Protein AF-A0A945AKE7-F1 (afdb_monomer_lite)

Structure (mmCIF, N/CA/C/O backbone):
data_AF-A0A945AKE7-F1
#
_entry.id   AF-A0A945AKE7-F1
#
loop_
_atom_site.group_PDB
_atom_site.id
_atom_site.type_symbol
_atom_site.label_atom_id
_atom_site.label_alt_id
_atom_site.label_comp_id
_atom_site.label_asym_id
_atom_site.label_entity_id
_atom_site.label_seq_id
_atom_site.pdbx_PDB_ins_code
_atom_site.Cartn_x
_atom_site.Cartn_y
_atom_site.Cartn_z
_atom_site.occupancy
_atom_site.B_iso_or_equiv
_atom_site.auth_seq_id
_atom_site.auth_comp_id
_atom_site.auth_asym_id
_atom_site.auth_atom_id
_atom_site.pdbx_PDB_model_num
ATOM 1 N N . MET A 1 1 ? -32.780 -0.636 -22.099 1.00 44.69 1 MET A N 1
ATOM 2 C CA . MET A 1 1 ? -34.136 -0.656 -21.498 1.00 44.69 1 MET A CA 1
ATOM 3 C C . MET A 1 1 ? -34.018 -0.611 -19.964 1.00 44.69 1 MET A C 1
ATOM 5 O O . MET A 1 1 ? -34.629 -1.406 -19.273 1.00 44.69 1 MET A O 1
ATOM 9 N N . THR A 1 2 ? -33.193 0.298 -19.428 1.00 53.12 2 THR A N 1
ATOM 10 C CA . THR A 1 2 ? -32.725 0.287 -18.019 1.00 53.12 2 THR A CA 1
ATOM 11 C C . THR A 1 2 ? -32.804 1.658 -17.338 1.00 53.12 2 THR A C 1
ATOM 13 O O . THR A 1 2 ? -32.714 1.740 -16.120 1.00 53.12 2 THR A O 1
ATOM 16 N N . GLN A 1 3 ? -33.049 2.739 -18.090 1.00 51.69 3 GLN A N 1
ATOM 17 C CA . GLN A 1 3 ? -33.160 4.099 -17.542 1.00 51.69 3 GLN A CA 1
ATOM 18 C C . GLN A 1 3 ? -34.410 4.327 -16.671 1.00 51.69 3 GLN A C 1
ATOM 20 O O . GLN A 1 3 ? -34.452 5.294 -15.923 1.00 51.69 3 GLN A O 1
ATOM 25 N N . HIS A 1 4 ? -35.417 3.447 -16.713 1.00 54.72 4 HIS A N 1
ATOM 26 C CA . HIS A 1 4 ? -36.683 3.670 -16.002 1.00 54.72 4 HIS A CA 1
ATOM 27 C C . HIS A 1 4 ? -36.654 3.364 -14.496 1.00 54.72 4 HIS A C 1
ATOM 29 O O . HIS A 1 4 ? -37.503 3.874 -13.773 1.00 54.72 4 HIS A O 1
ATOM 35 N N . ILE A 1 5 ? -35.699 2.570 -14.000 1.00 61.75 5 ILE A N 1
ATOM 36 C CA . ILE A 1 5 ? -35.709 2.108 -12.599 1.00 61.75 5 ILE A CA 1
ATOM 37 C C . ILE A 1 5 ? -35.211 3.213 -11.651 1.00 61.75 5 ILE A C 1
ATOM 39 O O . ILE A 1 5 ? -35.806 3.449 -10.605 1.00 61.75 5 ILE A O 1
ATOM 43 N N . TYR A 1 6 ? -34.184 3.970 -12.049 1.00 59.59 6 TYR A N 1
ATOM 44 C CA . TYR A 1 6 ? -33.569 5.009 -11.208 1.00 59.59 6 TYR A CA 1
ATOM 45 C C . TYR A 1 6 ? -34.436 6.259 -10.987 1.00 59.59 6 TYR A C 1
ATOM 47 O O . TYR A 1 6 ? -34.173 7.032 -10.065 1.00 59.59 6 TYR A O 1
ATOM 55 N N . HIS A 1 7 ? -35.456 6.472 -11.826 1.00 66.81 7 HIS A N 1
ATOM 56 C CA . HIS A 1 7 ? -36.445 7.544 -11.657 1.00 66.81 7 HIS A CA 1
ATOM 57 C C . HIS A 1 7 ? -37.665 7.113 -10.831 1.00 66.81 7 HIS A C 1
ATOM 59 O O . HIS A 1 7 ? -38.443 7.970 -10.428 1.00 66.81 7 HIS A O 1
ATOM 65 N N . ALA A 1 8 ? -37.832 5.809 -10.589 1.00 79.12 8 ALA A N 1
ATOM 66 C CA . ALA A 1 8 ? -38.925 5.251 -9.794 1.00 79.12 8 ALA A CA 1
ATOM 67 C C . ALA A 1 8 ? -38.542 5.014 -8.321 1.00 79.12 8 ALA A C 1
ATOM 69 O O . ALA A 1 8 ? -39.409 4.696 -7.512 1.00 79.12 8 ALA A O 1
ATOM 70 N N . ILE A 1 9 ? -37.257 5.149 -7.974 1.00 85.44 9 ILE A N 1
ATOM 71 C CA . ILE A 1 9 ? -36.773 5.039 -6.596 1.00 85.44 9 ILE A CA 1
ATOM 72 C C . ILE A 1 9 ? -37.033 6.362 -5.876 1.00 85.44 9 ILE A C 1
ATOM 74 O O . ILE A 1 9 ? -36.541 7.411 -6.299 1.00 85.44 9 ILE A O 1
ATOM 78 N N . ASP A 1 10 ? -37.765 6.292 -4.768 1.00 91.69 10 ASP A N 1
ATOM 79 C CA . ASP A 1 10 ? -37.832 7.376 -3.794 1.00 91.69 10 ASP A CA 1
ATOM 80 C C . ASP A 1 10 ? -36.461 7.514 -3.119 1.00 91.69 10 ASP A C 1
ATOM 82 O O . ASP A 1 10 ? -36.040 6.672 -2.324 1.00 91.69 10 ASP A O 1
ATOM 86 N N . ARG A 1 11 ? -35.724 8.556 -3.506 1.00 91.19 11 ARG A N 1
ATOM 87 C CA . ARG A 1 11 ? -34.350 8.787 -3.047 1.00 91.19 11 ARG A CA 1
ATOM 88 C C . ARG A 1 11 ? -34.300 9.245 -1.597 1.00 91.19 11 ARG A C 1
ATOM 90 O O . ARG A 1 11 ? -33.324 8.934 -0.918 1.00 91.19 11 ARG A O 1
ATOM 97 N N . ASP A 1 12 ? -35.330 9.951 -1.141 1.00 93.56 12 ASP A N 1
ATOM 98 C CA . ASP A 1 12 ? -35.397 10.448 0.229 1.00 93.56 12 ASP A CA 1
ATOM 99 C C . ASP A 1 12 ? -35.693 9.288 1.179 1.00 93.56 12 ASP A C 1
ATOM 101 O O . ASP A 1 12 ? -35.011 9.147 2.196 1.00 93.56 12 ASP A O 1
ATOM 105 N N . GLN A 1 13 ? -36.627 8.402 0.810 1.00 95.12 13 GLN A N 1
ATOM 106 C CA . GLN A 1 13 ? -36.870 7.170 1.563 1.00 95.12 13 GLN A CA 1
ATOM 107 C C . GLN A 1 13 ? -35.636 6.260 1.554 1.00 95.12 13 GLN A C 1
ATOM 109 O O . GLN A 1 13 ? -35.212 5.796 2.607 1.00 95.12 13 GLN A O 1
ATOM 114 N N . PHE A 1 14 ? -35.000 6.060 0.395 1.00 93.19 14 PHE A N 1
ATOM 115 C CA . PHE A 1 14 ? -33.788 5.242 0.308 1.00 93.19 14 PHE A CA 1
ATOM 116 C C . PHE A 1 14 ? -32.646 5.784 1.186 1.00 93.19 14 PHE A C 1
ATOM 118 O O . PHE A 1 14 ? -31.948 5.012 1.842 1.00 93.19 14 PHE A O 1
ATOM 125 N N . ALA A 1 15 ? -32.456 7.106 1.235 1.00 94.19 15 ALA A N 1
ATOM 126 C CA . ALA A 1 15 ? -31.460 7.721 2.109 1.00 94.19 15 ALA A CA 1
ATOM 127 C C . ALA A 1 15 ? -31.775 7.492 3.598 1.00 94.19 15 ALA A C 1
ATOM 129 O O . ALA A 1 15 ? -30.864 7.188 4.370 1.00 94.19 15 ALA A O 1
ATOM 130 N N . GLN A 1 16 ? -33.050 7.582 3.992 1.00 96.50 16 GLN A N 1
ATOM 131 C CA . GLN A 1 16 ? -33.486 7.279 5.359 1.00 96.50 16 GLN A CA 1
ATOM 132 C C . GLN A 1 16 ? -33.228 5.812 5.721 1.00 96.50 16 GLN A C 1
ATOM 134 O O . GLN A 1 16 ? -32.638 5.545 6.767 1.00 96.50 16 GLN A O 1
ATOM 139 N N . ASP A 1 17 ? -33.575 4.881 4.829 1.00 96.31 17 ASP A N 1
ATOM 140 C CA . ASP A 1 17 ? -33.341 3.447 5.031 1.00 96.31 17 ASP A CA 1
ATOM 141 C C . ASP A 1 17 ? -31.841 3.154 5.230 1.00 96.31 17 ASP A C 1
ATOM 143 O O . ASP A 1 17 ? -31.452 2.400 6.125 1.00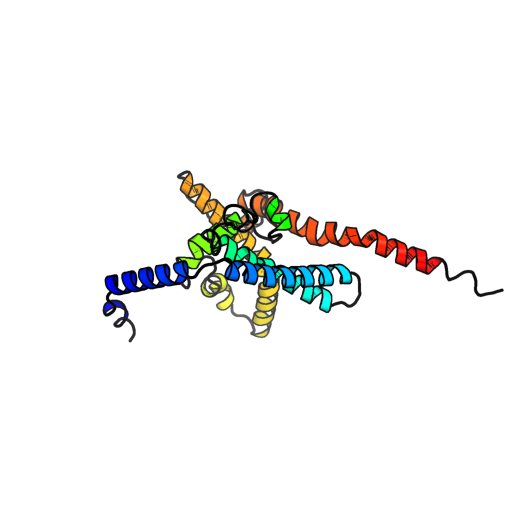 96.31 17 ASP A O 1
ATOM 147 N N . MET A 1 18 ? -30.974 3.799 4.441 1.00 95.94 18 MET A N 1
ATOM 148 C CA . MET A 1 18 ? -29.517 3.691 4.578 1.00 95.94 18 MET A CA 1
ATOM 149 C C . MET A 1 18 ? -29.006 4.234 5.920 1.00 95.94 18 MET A C 1
ATOM 151 O O . MET A 1 18 ? -28.127 3.624 6.539 1.00 95.94 18 MET A O 1
ATOM 155 N N . ASP A 1 19 ? -29.540 5.364 6.385 1.00 96.31 19 ASP A N 1
ATOM 156 C CA . ASP A 1 19 ? -29.183 5.938 7.685 1.00 96.31 19 ASP A CA 1
ATOM 157 C C . ASP A 1 19 ? -29.641 5.054 8.851 1.00 96.31 19 ASP A C 1
ATOM 159 O O . ASP A 1 19 ? -28.922 4.935 9.851 1.00 96.31 19 ASP A O 1
ATOM 163 N N . ASP A 1 20 ? -30.798 4.408 8.735 1.00 96.56 20 ASP A N 1
ATOM 164 C CA . ASP A 1 20 ? -31.322 3.513 9.764 1.00 96.56 20 ASP A CA 1
ATOM 165 C C . ASP A 1 20 ? -30.532 2.201 9.836 1.00 96.56 20 ASP A C 1
ATOM 167 O O . ASP A 1 20 ? -30.088 1.831 10.928 1.00 96.56 20 ASP A O 1
ATOM 171 N N . ILE A 1 21 ? -30.203 1.585 8.692 1.00 96.19 21 ILE A N 1
ATOM 172 C CA . ILE A 1 21 ? -29.279 0.436 8.630 1.00 96.19 21 ILE A CA 1
ATOM 173 C C . ILE A 1 21 ? -27.928 0.807 9.248 1.00 96.19 21 ILE A C 1
ATOM 175 O O . ILE A 1 21 ? -27.352 0.049 10.030 1.00 96.19 21 ILE A O 1
ATOM 179 N N . ARG A 1 22 ? -27.404 1.998 8.937 1.00 93.44 22 ARG A N 1
ATOM 180 C CA . ARG A 1 22 ? -26.137 2.467 9.505 1.00 93.44 22 ARG A CA 1
ATOM 181 C C . ARG A 1 22 ? -26.206 2.590 11.027 1.00 93.44 22 ARG A C 1
ATOM 183 O O . ARG A 1 22 ? -25.230 2.244 11.694 1.00 93.44 22 ARG A O 1
ATOM 190 N N . LYS A 1 23 ? -27.303 3.110 11.588 1.00 94.31 23 LYS A N 1
ATOM 191 C CA . LYS A 1 23 ? -27.487 3.202 13.048 1.00 94.31 23 LYS A CA 1
ATOM 192 C C . LYS A 1 23 ? -27.540 1.817 13.685 1.00 94.31 23 LYS A C 1
ATOM 194 O O . LYS A 1 23 ? -26.902 1.627 14.716 1.00 94.31 23 LYS A O 1
ATOM 199 N N . GLU A 1 24 ? -28.259 0.881 13.069 1.00 94.50 24 GLU A N 1
ATOM 200 C CA . GLU A 1 24 ? -28.369 -0.502 13.536 1.00 94.50 24 GLU A CA 1
ATOM 201 C C . GLU A 1 24 ? -27.006 -1.206 13.535 1.00 94.50 24 GLU A C 1
ATOM 203 O O . GLU A 1 24 ? -26.559 -1.682 14.573 1.00 94.50 24 GLU A O 1
ATOM 208 N N . VAL A 1 25 ? -26.273 -1.179 12.418 1.00 91.38 25 VAL A N 1
ATOM 209 C CA . VAL A 1 25 ? -24.944 -1.812 12.321 1.00 91.38 25 VAL A CA 1
ATOM 210 C C . VAL A 1 25 ? -23.954 -1.209 13.323 1.00 91.38 25 VAL A C 1
ATOM 212 O O . VAL A 1 25 ? -23.133 -1.914 13.905 1.00 91.38 25 VAL A O 1
ATOM 215 N N . LEU A 1 26 ? -24.013 0.106 13.546 1.00 90.56 26 LEU A N 1
ATOM 216 C CA . LEU A 1 26 ? -23.125 0.771 14.499 1.00 90.56 26 LEU A CA 1
ATOM 217 C C . LEU A 1 26 ? -23.492 0.522 15.965 1.00 90.56 26 LEU A C 1
ATOM 219 O O . LEU A 1 26 ? -22.623 0.725 16.813 1.00 90.56 26 LEU A O 1
ATOM 223 N N . SER A 1 27 ? -24.734 0.141 16.278 1.00 91.12 27 SER A N 1
ATOM 224 C CA . SER A 1 27 ? -25.138 -0.161 17.656 1.00 91.12 27 SER A CA 1
ATOM 225 C C . SER A 1 27 ? -24.651 -1.538 18.115 1.00 91.12 27 SER A C 1
ATOM 227 O O . SER A 1 27 ? -24.439 -1.726 19.312 1.00 91.12 27 SER A O 1
ATOM 229 N N . ASP A 1 28 ? -24.411 -2.457 17.175 1.00 90.88 28 ASP A N 1
ATOM 230 C CA . ASP A 1 28 ? -23.878 -3.796 17.450 1.00 90.88 28 ASP A CA 1
ATOM 231 C C . ASP A 1 28 ? -22.340 -3.831 17.535 1.00 90.88 28 ASP A C 1
ATOM 233 O O . ASP A 1 28 ? -21.761 -4.751 18.110 1.00 90.88 28 ASP A O 1
ATOM 237 N N . LEU A 1 29 ? -21.654 -2.801 17.022 1.00 92.12 29 LEU A N 1
ATOM 238 C CA . LEU A 1 29 ? -20.191 -2.726 17.007 1.00 92.12 29 LEU A CA 1
ATOM 239 C C . LEU A 1 29 ? -19.603 -2.772 18.427 1.00 92.12 29 LEU A C 1
ATOM 241 O O . LEU A 1 29 ? -19.816 -1.867 19.240 1.00 92.12 29 LEU A O 1
ATOM 245 N N . ASN A 1 30 ? -18.785 -3.786 18.716 1.00 94.75 30 ASN A N 1
ATOM 246 C CA . ASN A 1 30 ? -18.282 -4.008 20.067 1.00 94.75 30 ASN A CA 1
ATOM 247 C C . ASN A 1 30 ? -16.884 -4.664 20.112 1.00 94.75 30 ASN A C 1
ATOM 249 O O . ASN A 1 30 ? -16.187 -4.852 19.115 1.00 94.75 30 ASN A O 1
ATOM 253 N N . MET A 1 31 ? -16.409 -4.979 21.321 1.00 96.19 31 MET A N 1
ATOM 254 C CA . MET A 1 31 ? -15.063 -5.530 21.528 1.00 96.19 31 MET A CA 1
ATOM 255 C C . MET A 1 31 ? -14.847 -6.927 20.924 1.00 96.19 31 MET A C 1
ATOM 257 O O . MET A 1 31 ? -13.690 -7.326 20.756 1.00 96.19 31 MET A O 1
ATOM 261 N N . ASP A 1 32 ? -15.898 -7.674 20.594 1.00 96.25 32 ASP A N 1
ATOM 262 C CA . ASP A 1 32 ? -15.797 -8.975 19.927 1.00 96.25 32 ASP A CA 1
ATOM 263 C C . ASP A 1 32 ? -15.284 -8.825 18.489 1.00 96.25 32 ASP A C 1
ATOM 265 O O . ASP A 1 32 ? -14.406 -9.595 18.080 1.00 96.25 32 ASP A O 1
ATOM 269 N N . ASP A 1 33 ? -15.692 -7.771 17.776 1.00 95.19 33 ASP A N 1
ATOM 270 C CA . ASP A 1 33 ? -15.177 -7.426 16.442 1.00 95.19 33 ASP A CA 1
ATOM 271 C C . ASP A 1 33 ? -13.671 -7.171 16.484 1.00 95.19 33 ASP A C 1
ATOM 273 O O . ASP A 1 33 ? -12.886 -7.682 15.674 1.00 95.19 33 ASP A O 1
ATOM 277 N N . PHE A 1 34 ? -13.231 -6.428 17.500 1.00 96.25 34 PHE A N 1
ATOM 278 C CA . PHE A 1 34 ? -11.814 -6.175 17.710 1.00 96.25 34 PHE A CA 1
ATOM 279 C C . PHE A 1 34 ? -11.050 -7.453 18.083 1.00 96.25 34 PHE A C 1
ATOM 281 O O . PHE A 1 34 ? -9.938 -7.683 17.595 1.00 96.25 34 PHE A O 1
ATOM 288 N N . ARG A 1 35 ? -11.625 -8.337 18.910 1.00 97.12 35 ARG A N 1
ATOM 289 C CA . ARG A 1 35 ? -11.014 -9.646 19.212 1.00 97.12 35 ARG A CA 1
ATOM 290 C C . ARG A 1 35 ? -10.892 -10.505 17.954 1.00 97.12 35 ARG A C 1
ATOM 292 O O . ARG A 1 35 ? -9.866 -11.176 17.789 1.00 97.12 35 ARG A O 1
ATOM 299 N N . HIS A 1 36 ? -11.875 -10.455 17.057 1.00 97.00 36 HIS A N 1
ATOM 300 C CA . HIS A 1 36 ? -11.806 -11.124 15.763 1.00 97.00 36 HIS A CA 1
ATOM 301 C C . HIS A 1 36 ? -10.659 -10.567 14.908 1.00 97.00 36 HIS A C 1
ATOM 303 O O . HIS A 1 36 ? -9.794 -11.337 14.478 1.00 97.00 36 HIS A O 1
ATOM 309 N N . LEU A 1 37 ? -10.554 -9.242 14.759 1.00 96.69 37 LEU A N 1
ATOM 310 C CA . LEU A 1 37 ? -9.427 -8.602 14.067 1.00 96.69 37 LEU A CA 1
ATOM 311 C C . LEU A 1 37 ? -8.081 -9.070 14.640 1.00 96.69 37 LEU A C 1
ATOM 313 O O . LEU A 1 37 ? -7.177 -9.464 13.901 1.00 96.69 37 LEU A O 1
ATOM 317 N N . LYS A 1 38 ? -7.948 -9.085 15.971 1.00 97.62 38 LYS A N 1
ATOM 318 C CA . LYS A 1 38 ? -6.736 -9.529 16.675 1.00 97.62 38 LYS A CA 1
ATOM 319 C C . LYS A 1 38 ? -6.396 -10.997 16.422 1.00 97.62 38 LYS A C 1
ATOM 321 O O . LYS A 1 38 ? -5.210 -11.345 16.405 1.00 97.62 38 LYS A O 1
ATOM 326 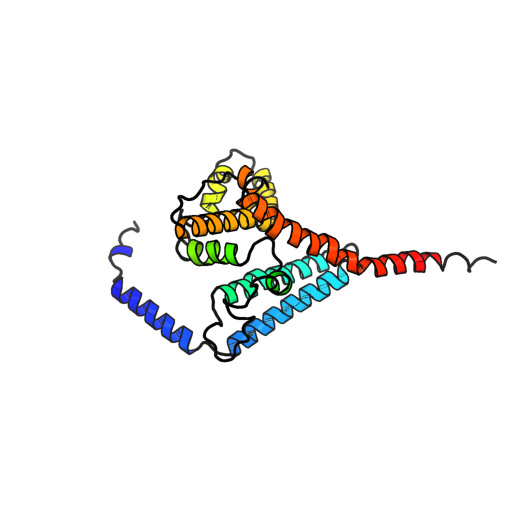N N . LYS A 1 39 ? -7.396 -11.861 16.231 1.00 98.38 39 LYS A N 1
ATOM 327 C CA . LYS A 1 39 ? -7.203 -13.263 15.836 1.00 98.38 39 LYS A CA 1
ATOM 328 C C . LYS A 1 39 ? -6.613 -13.349 14.427 1.00 98.38 39 LYS A C 1
ATOM 330 O O . LYS A 1 39 ? -5.601 -14.027 14.250 1.00 98.38 39 LYS A O 1
ATOM 335 N N . ILE A 1 40 ? -7.174 -12.616 13.464 1.00 98.19 40 ILE A N 1
ATOM 336 C CA . ILE A 1 40 ? -6.666 -12.590 12.084 1.00 98.19 40 ILE A CA 1
ATOM 337 C C . ILE A 1 40 ? -5.258 -11.982 12.021 1.00 98.19 40 ILE A C 1
ATOM 339 O O . ILE A 1 40 ? -4.356 -12.550 11.401 1.00 98.19 40 ILE A O 1
ATOM 343 N N . GLU A 1 41 ? -5.017 -10.890 12.751 1.00 97.81 41 GLU A N 1
ATOM 344 C CA . GLU A 1 41 ? -3.689 -10.282 12.876 1.00 97.81 41 GLU A CA 1
ATOM 345 C C . GLU A 1 41 ? -2.663 -11.295 13.406 1.00 97.81 41 GLU A C 1
ATOM 347 O O . GLU A 1 41 ? -1.542 -11.379 12.900 1.00 97.81 41 GLU A O 1
ATOM 352 N N . ARG A 1 42 ? -3.040 -12.099 14.411 1.00 98.44 42 ARG A N 1
ATOM 353 C CA . ARG A 1 42 ? -2.174 -13.144 14.969 1.00 98.44 42 ARG A CA 1
ATOM 354 C C . ARG A 1 42 ? -1.819 -14.194 13.921 1.00 98.44 42 ARG A C 1
ATOM 356 O O . ARG A 1 42 ? -0.646 -14.546 13.822 1.00 98.44 42 ARG A O 1
ATOM 363 N N . TRP A 1 43 ? -2.779 -14.657 13.124 1.00 98.38 43 TRP A N 1
ATOM 364 C CA . TRP A 1 43 ? -2.518 -15.603 12.034 1.00 98.38 43 TRP A CA 1
ATOM 365 C C . TRP A 1 43 ? -1.562 -15.025 10.985 1.00 98.38 43 TRP A C 1
ATOM 367 O O . TRP A 1 43 ? -0.578 -15.678 10.635 1.00 98.38 43 TRP A O 1
ATOM 377 N N . GLY A 1 44 ? -1.765 -13.773 10.564 1.00 97.88 44 GLY A N 1
ATOM 378 C CA . GLY A 1 44 ? -0.854 -13.093 9.636 1.00 97.88 44 GLY A CA 1
ATOM 379 C C . GLY A 1 44 ? 0.562 -12.911 10.205 1.00 97.88 44 GLY A C 1
ATOM 380 O O . GLY A 1 44 ? 1.558 -13.089 9.494 1.00 97.88 44 GLY A O 1
ATOM 381 N N . ARG A 1 45 ? 0.682 -12.610 11.506 1.00 97.50 45 ARG A N 1
ATOM 382 C CA . ARG A 1 45 ? 1.975 -12.520 12.208 1.00 97.50 45 ARG A CA 1
ATOM 383 C C . ARG A 1 45 ? 2.675 -13.874 12.301 1.00 97.50 45 ARG A C 1
ATOM 385 O O . ARG A 1 45 ? 3.877 -13.923 12.061 1.00 97.50 45 ARG A O 1
ATOM 392 N N . ILE A 1 46 ? 1.943 -14.954 12.581 1.00 98.50 46 ILE A N 1
ATOM 393 C CA . ILE A 1 46 ? 2.483 -16.323 12.579 1.00 98.50 46 ILE A CA 1
ATOM 394 C C . ILE A 1 46 ? 3.003 -16.682 11.182 1.00 98.50 46 ILE A C 1
ATOM 396 O O . ILE A 1 46 ? 4.145 -17.121 11.066 1.00 98.50 46 ILE A O 1
ATOM 400 N N . CYS A 1 47 ? 2.230 -16.411 10.123 1.00 98.31 47 CYS A N 1
ATOM 401 C CA . CYS A 1 47 ? 2.678 -16.629 8.743 1.00 98.31 47 CYS A CA 1
ATOM 402 C C . CYS A 1 47 ? 3.965 -15.849 8.447 1.00 98.31 47 CYS A C 1
ATOM 404 O O . CYS A 1 47 ? 4.925 -16.403 7.925 1.00 98.31 47 CYS A O 1
ATOM 406 N N . SER A 1 48 ? 4.028 -14.582 8.862 1.00 96.69 48 SER A N 1
ATOM 407 C CA . SER A 1 48 ? 5.230 -13.759 8.686 1.00 96.69 48 SER A CA 1
ATOM 408 C C . SER A 1 48 ? 6.440 -14.336 9.427 1.00 96.69 48 SER A C 1
ATOM 410 O O . SER A 1 48 ? 7.526 -14.401 8.860 1.00 96.69 48 SER A O 1
ATOM 412 N N . ALA A 1 49 ? 6.259 -14.747 10.686 1.00 96.75 49 ALA A N 1
ATOM 413 C CA . ALA A 1 49 ? 7.326 -15.282 11.523 1.00 96.75 49 ALA A CA 1
ATOM 414 C C . ALA A 1 49 ? 7.880 -16.595 10.959 1.00 96.75 49 ALA A C 1
ATOM 416 O O . ALA A 1 49 ? 9.092 -16.727 10.810 1.00 96.75 49 ALA A O 1
ATOM 417 N N . ILE A 1 50 ? 7.002 -17.530 10.588 1.00 96.88 50 ILE A N 1
ATOM 418 C CA . ILE A 1 50 ? 7.407 -18.803 9.980 1.00 96.88 50 ILE A CA 1
ATOM 419 C C . ILE A 1 50 ? 8.045 -18.543 8.616 1.00 96.88 50 ILE A C 1
ATOM 421 O O . ILE A 1 50 ? 9.135 -19.042 8.349 1.00 96.88 50 ILE A O 1
ATOM 425 N N . GLY A 1 51 ? 7.402 -17.726 7.779 1.00 96.50 51 GLY A N 1
ATOM 426 C CA . GLY A 1 51 ? 7.866 -17.419 6.433 1.00 96.50 51 GLY A CA 1
ATOM 427 C C . GLY A 1 51 ? 9.279 -16.844 6.426 1.00 96.50 51 GLY A C 1
ATOM 428 O O . GLY A 1 51 ? 10.145 -17.391 5.747 1.00 96.50 51 GLY A O 1
ATOM 429 N N . TYR A 1 52 ? 9.544 -15.816 7.239 1.00 94.50 52 TYR A N 1
ATOM 430 C CA . TYR A 1 52 ? 10.891 -15.258 7.379 1.00 94.50 52 TYR A CA 1
ATOM 431 C C . TYR A 1 52 ? 11.855 -16.200 8.101 1.00 94.50 52 TYR A C 1
ATOM 433 O O . TYR A 1 52 ? 12.975 -16.372 7.634 1.00 94.50 52 TYR A O 1
ATOM 441 N N . GLY A 1 53 ? 11.436 -16.857 9.185 1.00 93.56 53 GLY A N 1
ATOM 442 C CA . GLY A 1 53 ? 12.294 -17.767 9.954 1.00 93.56 53 GLY A CA 1
ATOM 443 C C . GLY A 1 53 ? 12.799 -18.973 9.155 1.00 93.56 53 GLY A C 1
ATOM 444 O O . GLY A 1 53 ? 13.845 -19.531 9.481 1.00 93.56 53 GLY A O 1
ATOM 445 N N . THR A 1 54 ? 12.091 -19.344 8.087 1.00 92.75 54 THR A N 1
ATOM 446 C CA . THR A 1 54 ? 12.457 -20.449 7.189 1.00 92.75 54 THR A CA 1
ATOM 447 C C . THR A 1 54 ? 12.997 -19.983 5.832 1.00 92.75 54 THR A C 1
ATOM 449 O O . THR A 1 54 ? 13.449 -20.811 5.047 1.00 92.75 54 THR A O 1
ATOM 452 N N . ALA A 1 55 ? 13.039 -18.672 5.554 1.00 91.75 55 ALA A N 1
ATOM 453 C CA . ALA A 1 55 ? 13.355 -18.124 4.227 1.00 91.75 55 ALA A CA 1
ATOM 454 C C . ALA A 1 55 ? 14.755 -18.475 3.688 1.00 91.75 55 ALA A C 1
ATOM 456 O O . ALA A 1 55 ? 14.989 -18.372 2.489 1.00 91.75 55 ALA A O 1
ATOM 457 N N . TRP A 1 56 ? 15.679 -18.887 4.556 1.00 86.38 56 TRP A N 1
ATOM 458 C CA . TRP A 1 56 ? 17.047 -19.277 4.204 1.00 86.38 56 TRP A CA 1
ATOM 459 C C . TRP A 1 56 ? 17.165 -20.718 3.669 1.00 86.38 56 TRP A C 1
ATOM 461 O O . TRP A 1 56 ? 18.224 -21.101 3.178 1.00 86.38 56 TRP A O 1
ATOM 471 N N . ILE A 1 57 ? 16.101 -21.522 3.753 1.00 86.56 57 ILE A N 1
ATOM 472 C CA . ILE A 1 57 ? 16.049 -22.878 3.188 1.00 86.56 57 ILE A CA 1
ATOM 473 C C . ILE A 1 57 ? 15.861 -22.773 1.666 1.00 86.56 57 ILE A C 1
ATOM 475 O O . ILE A 1 57 ? 15.077 -21.950 1.200 1.00 86.56 57 ILE A O 1
ATOM 479 N N . ILE A 1 58 ? 16.555 -23.599 0.874 1.00 83.06 58 ILE A N 1
ATOM 480 C CA . ILE A 1 58 ? 16.440 -23.603 -0.595 1.00 83.06 58 ILE A CA 1
ATOM 481 C C . ILE A 1 58 ? 16.199 -25.033 -1.109 1.00 83.06 58 ILE A C 1
ATOM 483 O O . ILE A 1 58 ? 16.946 -25.930 -0.718 1.00 83.06 58 ILE A O 1
ATOM 487 N N . PRO A 1 59 ? 15.222 -25.250 -2.022 1.00 84.94 59 PRO A N 1
ATOM 488 C CA . PRO A 1 59 ? 14.189 -24.306 -2.475 1.00 84.94 59 PRO A CA 1
ATOM 489 C C . PRO A 1 59 ? 13.078 -24.135 -1.425 1.00 84.94 59 PRO A C 1
ATOM 491 O O . PRO A 1 59 ? 12.730 -25.090 -0.735 1.00 84.94 59 PRO A O 1
ATOM 494 N N . ASN A 1 60 ? 12.483 -22.940 -1.314 1.00 89.94 60 ASN A N 1
ATOM 495 C CA . ASN A 1 60 ? 11.446 -22.696 -0.304 1.00 89.94 60 ASN A CA 1
ATOM 496 C C . ASN A 1 60 ? 10.258 -21.842 -0.793 1.00 89.94 60 ASN A C 1
ATOM 498 O O . ASN A 1 60 ? 10.085 -20.687 -0.387 1.00 89.94 60 ASN A O 1
ATOM 502 N N . PRO A 1 61 ? 9.389 -22.424 -1.643 1.00 93.12 61 PRO A N 1
ATOM 503 C CA . PRO A 1 61 ? 8.138 -21.780 -2.047 1.00 93.12 61 PRO A CA 1
ATOM 504 C C . PRO A 1 61 ? 7.171 -21.570 -0.869 1.00 93.12 61 PRO A C 1
ATOM 506 O O . PRO A 1 61 ? 6.359 -20.646 -0.899 1.00 93.12 61 PRO A O 1
ATOM 509 N N . VAL A 1 62 ? 7.274 -22.379 0.193 1.00 95.31 62 VAL A N 1
ATOM 510 C CA . VAL A 1 62 ? 6.418 -22.270 1.385 1.00 95.31 62 VAL A CA 1
ATOM 511 C C . VAL A 1 62 ? 6.695 -20.968 2.140 1.00 95.31 62 VAL A C 1
ATOM 513 O O . VAL A 1 62 ? 5.755 -20.260 2.498 1.00 95.31 62 VAL A O 1
ATOM 516 N N . SER A 1 63 ? 7.962 -20.583 2.315 1.00 95.69 63 SER A N 1
ATOM 517 C CA . SER A 1 63 ? 8.325 -19.284 2.893 1.00 95.69 63 SER A CA 1
ATOM 518 C C . SER A 1 63 ? 7.771 -18.126 2.089 1.00 95.69 63 SER A C 1
ATOM 520 O O . SER A 1 63 ? 7.202 -17.206 2.674 1.00 95.69 63 SER A O 1
ATOM 522 N N . ALA A 1 64 ? 7.909 -18.170 0.761 1.00 94.31 64 ALA A N 1
ATOM 523 C CA . ALA A 1 64 ? 7.389 -17.122 -0.110 1.00 94.31 64 ALA A CA 1
ATOM 524 C C . ALA A 1 64 ? 5.868 -16.970 0.056 1.00 94.31 64 ALA A C 1
ATOM 526 O O . ALA A 1 64 ? 5.374 -15.856 0.246 1.00 94.31 64 ALA A O 1
ATOM 527 N N . PHE A 1 65 ? 5.138 -18.090 0.082 1.00 96.56 65 PHE A N 1
ATOM 528 C CA . PHE A 1 65 ? 3.698 -18.101 0.332 1.00 96.56 65 PHE A CA 1
ATOM 529 C C . PHE A 1 65 ? 3.339 -17.520 1.708 1.00 96.56 65 PHE A C 1
ATOM 531 O O . PHE A 1 65 ? 2.484 -16.643 1.800 1.00 96.56 65 PHE A O 1
ATOM 538 N N . LEU A 1 66 ? 4.018 -17.939 2.778 1.00 98.06 66 LEU A N 1
ATOM 539 C CA . LEU A 1 66 ? 3.728 -17.470 4.136 1.00 98.06 66 LEU A CA 1
ATOM 540 C C . LEU A 1 66 ? 4.081 -15.987 4.348 1.00 98.06 66 LEU A C 1
ATOM 542 O O . LEU A 1 66 ? 3.341 -15.266 5.024 1.00 98.06 66 LEU A O 1
ATOM 546 N N . ILE A 1 67 ? 5.166 -15.500 3.735 1.00 96.19 67 ILE A N 1
ATOM 547 C CA . ILE A 1 67 ? 5.502 -14.068 3.709 1.00 96.19 67 ILE A CA 1
ATOM 548 C C . ILE A 1 67 ? 4.411 -13.291 2.964 1.00 96.19 67 ILE A C 1
ATOM 550 O O . ILE A 1 67 ? 3.956 -12.256 3.461 1.00 96.19 67 ILE A O 1
ATOM 554 N N . SER A 1 68 ? 3.963 -13.798 1.810 1.00 95.00 68 SER A N 1
ATOM 555 C CA . SER A 1 68 ? 2.866 -13.205 1.040 1.00 95.00 68 SER A CA 1
ATOM 556 C C . SER A 1 68 ? 1.585 -13.125 1.872 1.00 95.00 68 SER A C 1
ATOM 558 O O . SER A 1 68 ? 1.047 -12.034 2.060 1.00 95.00 68 SER A O 1
ATOM 560 N N . GLN A 1 69 ? 1.167 -14.235 2.489 1.00 97.56 69 GLN A N 1
ATOM 561 C CA . GLN A 1 69 ? -0.021 -14.296 3.342 1.00 97.56 69 GLN A CA 1
ATOM 562 C C . GLN A 1 69 ? 0.056 -13.291 4.499 1.00 97.56 69 GLN A C 1
ATOM 564 O O . GLN A 1 69 ? -0.913 -12.584 4.783 1.00 97.56 69 GLN A O 1
ATOM 569 N N . GLY A 1 70 ? 1.217 -13.188 5.152 1.00 96.94 70 GLY A N 1
ATOM 570 C CA . GLY A 1 70 ? 1.449 -12.223 6.224 1.00 96.94 70 GLY A CA 1
ATOM 571 C C . GLY A 1 70 ? 1.353 -10.764 5.764 1.00 96.94 70 GLY A C 1
ATOM 572 O O . GLY A 1 70 ? 0.778 -9.939 6.478 1.00 96.94 70 GLY A O 1
ATOM 573 N N . ASN A 1 71 ? 1.875 -10.445 4.577 1.00 94.81 71 ASN A N 1
ATOM 574 C CA . ASN A 1 71 ? 1.804 -9.102 3.994 1.00 94.81 71 ASN A CA 1
ATOM 575 C C . ASN A 1 71 ? 0.381 -8.742 3.552 1.00 94.81 71 ASN A C 1
ATOM 577 O O . ASN A 1 71 ? -0.111 -7.673 3.914 1.00 94.81 71 ASN A O 1
ATOM 581 N N . VAL A 1 72 ? -0.296 -9.644 2.834 1.00 94.62 72 VAL A N 1
ATOM 582 C CA . VAL A 1 72 ? -1.683 -9.451 2.388 1.00 94.62 72 VAL A CA 1
ATOM 583 C C . VAL A 1 72 ? -2.594 -9.253 3.593 1.00 94.62 72 VAL A C 1
ATOM 585 O O . VAL A 1 72 ? -3.284 -8.246 3.649 1.00 94.62 72 VAL A O 1
ATOM 588 N N . THR A 1 73 ? -2.496 -10.106 4.620 1.00 97.19 73 THR A N 1
ATOM 589 C CA . THR A 1 73 ? -3.297 -9.962 5.851 1.00 97.19 73 THR A CA 1
ATOM 590 C C . THR A 1 73 ? -3.124 -8.579 6.487 1.00 97.19 73 THR A C 1
ATOM 592 O O . THR A 1 73 ? -4.106 -7.942 6.868 1.00 97.19 73 THR A O 1
ATOM 595 N N . ARG A 1 74 ? -1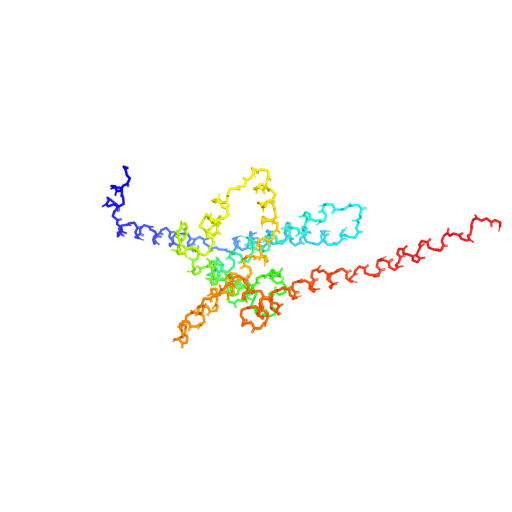.883 -8.078 6.595 1.00 95.81 74 ARG A N 1
ATOM 596 C CA . ARG A 1 74 ? -1.630 -6.742 7.163 1.00 95.81 74 ARG A CA 1
ATOM 597 C C . ARG A 1 74 ? -2.245 -5.626 6.334 1.00 95.81 74 ARG A C 1
ATOM 599 O O . ARG A 1 74 ? -2.715 -4.662 6.918 1.00 95.81 74 ARG A O 1
ATOM 606 N N . TRP A 1 75 ? -2.228 -5.741 5.014 1.00 94.38 75 TRP A N 1
ATOM 607 C CA . TRP A 1 75 ? -2.745 -4.701 4.138 1.00 94.38 75 TRP A CA 1
ATOM 608 C C . TRP A 1 75 ? -4.267 -4.794 3.949 1.00 94.38 75 TRP A C 1
ATOM 610 O O . TRP A 1 75 ? -4.983 -3.897 4.387 1.00 94.38 75 TRP A O 1
ATOM 620 N N . THR A 1 76 ? -4.772 -5.881 3.363 1.00 92.38 76 THR A N 1
ATOM 621 C CA . THR A 1 76 ? -6.182 -6.010 2.950 1.00 92.38 76 THR A CA 1
ATOM 622 C C . THR A 1 76 ? -7.133 -6.206 4.121 1.00 92.38 76 THR A C 1
ATOM 624 O O . THR A 1 76 ? -8.319 -5.909 4.013 1.00 92.38 76 THR A O 1
ATOM 627 N N . THR A 1 77 ? -6.637 -6.722 5.247 1.00 95.19 77 THR A N 1
ATOM 628 C CA . THR A 1 77 ? -7.457 -6.925 6.442 1.00 95.19 77 THR A CA 1
ATOM 629 C C . THR A 1 77 ? -7.129 -5.883 7.498 1.00 95.19 77 THR A C 1
ATOM 631 O O . THR A 1 77 ? -7.984 -5.074 7.830 1.00 95.19 77 THR A O 1
ATOM 634 N N . ILE A 1 78 ? -5.903 -5.841 8.018 1.00 97.25 78 ILE A N 1
ATOM 635 C CA . ILE A 1 78 ? -5.626 -5.000 9.192 1.00 97.25 78 ILE A CA 1
ATOM 636 C C . ILE A 1 78 ? -5.646 -3.505 8.847 1.00 97.25 78 ILE A C 1
ATOM 638 O O . ILE A 1 78 ? -6.443 -2.762 9.416 1.00 97.25 78 ILE A O 1
ATOM 642 N N . ALA A 1 79 ? -4.811 -3.066 7.903 1.00 96.25 79 ALA A N 1
ATOM 643 C CA . ALA A 1 79 ? -4.709 -1.660 7.528 1.00 96.25 79 ALA A CA 1
ATOM 644 C C . ALA A 1 79 ? -6.008 -1.137 6.910 1.00 96.25 79 ALA A C 1
ATOM 646 O O . ALA A 1 79 ? -6.480 -0.083 7.322 1.00 96.25 79 ALA A O 1
ATOM 647 N N . HIS A 1 80 ? -6.609 -1.901 5.992 1.00 96.31 80 HIS A N 1
ATOM 648 C CA . HIS A 1 80 ? -7.865 -1.534 5.339 1.00 96.31 80 HIS A CA 1
ATOM 649 C C . HIS A 1 80 ? -8.969 -1.210 6.358 1.00 96.31 80 HIS A C 1
ATOM 651 O O . HIS A 1 80 ? -9.486 -0.098 6.364 1.00 96.31 80 HIS A O 1
ATOM 657 N N . HIS A 1 81 ? -9.281 -2.128 7.280 1.00 96.25 81 HIS A N 1
ATOM 658 C CA . HIS A 1 81 ? -10.396 -1.934 8.216 1.00 96.25 81 HIS A CA 1
ATOM 659 C C . HIS A 1 81 ? -10.110 -0.832 9.248 1.00 96.25 81 HIS A C 1
ATOM 661 O O . HIS A 1 81 ? -11.001 -0.053 9.584 1.00 96.25 81 HIS A O 1
ATOM 667 N N . ILE A 1 82 ? -8.869 -0.728 9.741 1.00 96.81 82 ILE A N 1
ATOM 668 C CA . ILE A 1 82 ? -8.515 0.315 10.715 1.00 96.81 82 ILE A CA 1
ATOM 669 C C . ILE A 1 82 ? -8.538 1.706 10.072 1.00 96.81 82 ILE A C 1
ATOM 671 O O . ILE A 1 82 ? -9.071 2.642 10.669 1.00 96.81 82 ILE A O 1
ATOM 675 N N . ASN A 1 83 ? -7.998 1.857 8.860 1.00 95.44 83 ASN A N 1
ATOM 676 C CA . ASN A 1 83 ? -8.022 3.140 8.155 1.00 95.44 83 ASN A CA 1
ATOM 677 C C . ASN A 1 83 ? -9.455 3.541 7.763 1.00 95.44 83 ASN A C 1
ATOM 679 O O . ASN A 1 83 ? -9.789 4.719 7.846 1.00 95.44 83 ASN A O 1
ATOM 683 N N . HIS A 1 84 ? -10.334 2.567 7.496 1.00 95.06 84 HIS A N 1
ATOM 684 C CA . HIS A 1 84 ? -11.788 2.767 7.367 1.00 95.06 84 HIS A CA 1
ATOM 685 C C . HIS A 1 84 ? -12.519 3.070 8.677 1.00 95.06 84 HIS A C 1
ATOM 687 O O . HIS A 1 84 ? -13.746 3.143 8.707 1.00 95.06 84 HIS A O 1
ATOM 693 N N . ARG A 1 85 ? -11.786 3.288 9.775 1.00 94.81 85 ARG A N 1
ATOM 694 C CA . ARG A 1 85 ? -12.335 3.692 11.077 1.00 94.81 85 ARG A CA 1
ATOM 695 C C . ARG A 1 85 ? -13.271 2.649 11.688 1.00 94.81 85 ARG A C 1
ATOM 697 O O . ARG A 1 85 ? -14.050 2.993 12.576 1.00 94.81 85 ARG A O 1
ATOM 704 N N . ALA A 1 86 ? -13.171 1.383 11.268 1.00 93.62 86 ALA A N 1
ATOM 705 C CA . ALA A 1 86 ? -14.083 0.315 11.686 1.00 93.62 86 ALA A CA 1
ATOM 706 C C . ALA A 1 86 ? -14.156 0.147 13.212 1.00 93.62 86 ALA A C 1
ATOM 708 O O . ALA A 1 86 ? -15.183 -0.259 13.736 1.00 93.62 86 ALA A O 1
ATOM 709 N N . TYR A 1 87 ? -13.082 0.496 13.929 1.00 94.81 87 TYR A N 1
ATOM 710 C CA . TYR A 1 87 ? -12.967 0.309 15.378 1.00 94.81 87 TYR A CA 1
ATOM 711 C C . TYR A 1 87 ? -12.888 1.624 16.165 1.00 94.81 87 TYR A C 1
ATOM 713 O O . TYR A 1 87 ? -12.781 1.596 17.387 1.00 94.81 87 TYR A O 1
ATOM 721 N N . ASP A 1 88 ? -12.950 2.784 15.501 1.00 95.56 88 ASP A N 1
ATOM 722 C CA . ASP A 1 88 ? -12.727 4.091 16.143 1.00 95.56 88 ASP A CA 1
ATOM 723 C C . ASP A 1 88 ? -13.786 4.434 17.201 1.00 95.56 88 ASP A C 1
ATOM 725 O O . ASP A 1 88 ? -13.523 5.233 18.100 1.00 95.56 88 ASP A O 1
ATOM 729 N N . LYS A 1 89 ? -14.986 3.856 17.074 1.00 93.56 89 LYS A N 1
ATOM 730 C CA . LYS A 1 89 ? -16.125 4.098 17.968 1.00 93.56 89 LYS A CA 1
ATOM 731 C C . LYS A 1 89 ? -16.223 3.117 19.134 1.00 93.56 89 LYS A C 1
ATOM 733 O O . LYS A 1 89 ? -17.050 3.331 20.012 1.00 93.56 89 LYS A O 1
ATOM 738 N N . ILE A 1 90 ? -15.406 2.064 19.158 1.00 94.81 90 ILE A N 1
ATOM 739 C CA . ILE A 1 90 ? -15.421 1.104 20.261 1.00 94.81 90 ILE A CA 1
ATOM 740 C C . ILE A 1 90 ? -14.647 1.709 21.435 1.00 94.81 90 ILE A C 1
ATOM 742 O O . ILE A 1 90 ? -13.465 2.049 21.324 1.00 94.81 90 ILE A O 1
ATOM 746 N N . GLU A 1 91 ? -15.313 1.833 22.578 1.00 93.31 91 GLU A N 1
ATOM 747 C CA . GLU A 1 91 ? -14.698 2.350 23.796 1.00 93.31 91 GLU A CA 1
ATOM 748 C C . GLU A 1 91 ? -13.548 1.443 24.272 1.00 93.31 91 GLU A C 1
ATOM 750 O O . GLU A 1 91 ? -13.636 0.215 24.255 1.00 93.31 91 GLU A O 1
ATOM 755 N N . GLY A 1 92 ? -12.434 2.050 24.691 1.00 93.94 92 GLY A N 1
ATOM 756 C CA . GLY A 1 92 ? -11.270 1.323 25.209 1.00 93.94 92 GLY A CA 1
ATOM 757 C C . GLY A 1 92 ? -10.328 0.733 24.150 1.00 93.94 92 GLY A C 1
ATOM 758 O O . GLY A 1 92 ? -9.341 0.088 24.518 1.00 93.94 92 GLY A O 1
ATOM 759 N N . ILE A 1 93 ? -10.561 0.965 22.850 1.00 96.50 93 ILE A N 1
ATOM 760 C CA . ILE A 1 93 ? -9.623 0.533 21.803 1.00 96.50 93 ILE A CA 1
ATOM 761 C C . ILE A 1 93 ? -8.266 1.235 21.963 1.00 96.50 93 ILE A C 1
ATOM 763 O O . ILE A 1 93 ? -8.199 2.464 22.064 1.00 96.50 93 ILE A O 1
ATOM 767 N N . PRO A 1 94 ? -7.141 0.490 21.935 1.00 96.75 94 PRO A N 1
ATOM 768 C CA . PRO A 1 94 ? -5.824 1.108 21.969 1.00 96.75 94 PRO A CA 1
ATOM 769 C C . PRO A 1 94 ? -5.614 2.020 20.759 1.00 96.75 94 PRO A C 1
ATOM 771 O O . PRO A 1 94 ? -5.835 1.595 19.629 1.00 96.75 94 PRO A O 1
ATOM 774 N N . GLN A 1 95 ? -5.063 3.218 20.971 1.00 96.38 95 GLN A N 1
ATOM 775 C CA . GLN A 1 95 ? -4.872 4.232 19.921 1.00 96.38 95 GLN A CA 1
ATOM 776 C C . GLN A 1 95 ? -4.181 3.703 18.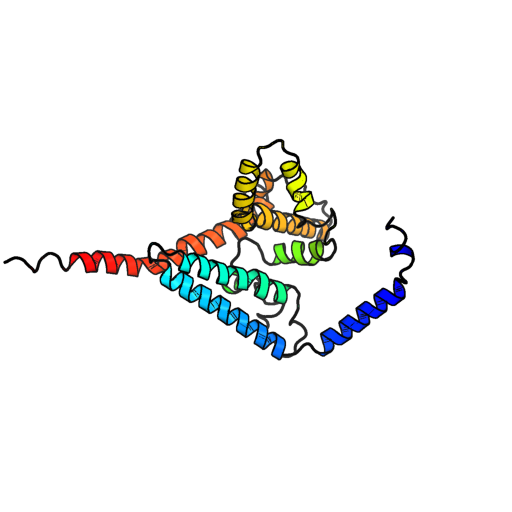650 1.00 96.38 95 GLN A C 1
ATOM 778 O O . GLN A 1 95 ? -4.493 4.125 17.546 1.00 96.38 95 GLN A O 1
ATOM 783 N N . ARG A 1 96 ? -3.263 2.738 18.770 1.00 96.12 96 ARG A N 1
ATOM 784 C CA . ARG A 1 96 ? -2.598 2.119 17.607 1.00 96.12 96 ARG A CA 1
ATOM 785 C C . ARG A 1 96 ? -3.524 1.323 16.673 1.00 96.12 96 ARG A C 1
ATOM 787 O O . ARG A 1 96 ? -3.060 0.888 15.630 1.00 96.12 96 ARG A O 1
ATOM 794 N N . TYR A 1 97 ? -4.766 1.071 17.073 1.00 97.25 97 TYR A N 1
ATOM 795 C CA . TYR A 1 97 ? -5.798 0.383 16.293 1.00 97.25 97 TYR A CA 1
ATOM 796 C C . TYR A 1 97 ? -6.925 1.327 15.856 1.00 97.25 97 TYR A C 1
ATOM 798 O O . TYR A 1 97 ? -7.958 0.856 15.395 1.00 97.25 97 TYR A O 1
ATOM 806 N N . THR A 1 98 ? -6.728 2.640 15.989 1.00 97.06 98 THR A N 1
ATOM 807 C CA . THR A 1 98 ? -7.644 3.653 15.458 1.00 97.06 98 THR A CA 1
ATOM 808 C C . THR A 1 98 ? -7.045 4.315 14.224 1.00 97.06 98 THR A C 1
ATOM 810 O O . THR A 1 98 ? -5.818 4.353 14.063 1.00 97.06 98 THR A O 1
ATOM 813 N N . SER A 1 99 ? -7.890 4.912 13.385 1.00 95.06 99 SER A N 1
ATOM 814 C CA . SER A 1 99 ? -7.468 5.648 12.182 1.00 95.06 99 SER A CA 1
ATOM 815 C C . SER A 1 99 ? -6.482 6.787 12.479 1.00 95.06 99 SER A C 1
ATOM 817 O O . SER A 1 99 ? -5.657 7.163 11.643 1.00 95.06 99 SER A O 1
ATOM 819 N N . LYS A 1 100 ? -6.524 7.325 13.705 1.00 95.25 100 LYS A N 1
ATOM 820 C CA . LYS A 1 100 ? -5.648 8.406 14.174 1.00 95.25 100 LYS A CA 1
ATOM 821 C C . LYS A 1 100 ? -4.280 7.928 14.655 1.00 95.25 100 LYS A C 1
ATOM 823 O O . LYS A 1 100 ? -3.384 8.759 14.775 1.00 95.25 100 LYS A O 1
ATOM 828 N N . GLY A 1 101 ? -4.107 6.646 14.978 1.00 96.19 101 GLY A N 1
ATOM 829 C CA . GLY A 1 101 ? -2.843 6.129 15.518 1.00 96.19 101 GLY A CA 1
ATOM 830 C C . GLY A 1 101 ? -2.182 5.038 14.683 1.00 96.19 101 GLY A C 1
ATOM 831 O O . GLY A 1 101 ? -0.954 4.924 14.708 1.00 96.19 101 GLY A O 1
ATOM 832 N N . PHE A 1 102 ? -2.953 4.247 13.941 1.00 97.31 102 PHE A N 1
ATOM 833 C CA . PHE A 1 102 ? -2.423 3.162 13.124 1.00 97.31 102 PHE A CA 1
ATOM 834 C C . PHE A 1 102 ? -1.540 3.691 11.994 1.00 97.31 102 PHE A C 1
ATOM 836 O O . PHE A 1 102 ? -1.920 4.610 11.269 1.00 97.31 102 PHE A O 1
ATOM 843 N N . ALA A 1 103 ? -0.342 3.115 11.866 1.00 96.31 103 ALA A N 1
ATOM 844 C CA . ALA A 1 103 ? 0.614 3.432 10.806 1.00 96.31 103 ALA A CA 1
ATOM 845 C C . ALA A 1 103 ? 0.949 4.934 10.644 1.00 96.31 103 ALA A C 1
ATOM 847 O O . ALA A 1 103 ? 1.452 5.341 9.600 1.00 96.31 103 ALA A O 1
ATOM 848 N N . LYS A 1 104 ? 0.731 5.765 11.673 1.00 95.50 104 LYS A N 1
ATOM 849 C CA . LYS A 1 104 ? 1.095 7.189 11.641 1.00 95.50 104 LYS A CA 1
ATOM 850 C C . LYS A 1 104 ? 2.578 7.398 11.951 1.00 95.50 104 LYS A C 1
ATOM 852 O O . LYS A 1 104 ? 3.132 6.793 12.875 1.00 95.50 104 LYS A O 1
ATOM 857 N N . GLY A 1 105 ? 3.223 8.277 11.182 1.00 93.19 105 GLY A N 1
ATOM 858 C CA . GLY A 1 105 ? 4.657 8.554 11.299 1.00 93.19 105 GLY A CA 1
ATOM 859 C C . GLY A 1 105 ? 5.495 7.274 11.223 1.00 93.19 105 GLY A C 1
ATOM 860 O O . GLY A 1 105 ? 5.216 6.376 10.429 1.00 93.19 105 GLY A O 1
ATOM 861 N N . ASN A 1 106 ? 6.487 7.137 12.107 1.00 94.19 106 ASN A N 1
ATOM 862 C CA . ASN A 1 106 ? 7.384 5.974 12.123 1.00 94.19 106 ASN A CA 1
ATOM 863 C C . ASN A 1 106 ? 6.691 4.650 12.487 1.00 94.19 106 ASN A C 1
ATOM 865 O O . ASN A 1 106 ? 7.255 3.582 12.237 1.00 94.19 106 ASN A O 1
ATOM 869 N N . ARG A 1 107 ? 5.461 4.678 13.027 1.00 95.25 107 ARG A N 1
ATOM 870 C CA . ARG A 1 107 ? 4.718 3.441 13.299 1.00 95.25 107 ARG A CA 1
ATOM 871 C C . ARG A 1 107 ? 4.430 2.646 12.031 1.00 95.25 107 ARG A C 1
ATOM 873 O O . ARG A 1 107 ? 4.302 1.428 12.126 1.00 95.25 107 ARG A O 1
ATOM 880 N N . ARG A 1 108 ? 4.385 3.285 10.854 1.00 95.12 108 ARG A N 1
ATOM 881 C CA . ARG A 1 108 ? 4.152 2.589 9.579 1.00 95.12 108 ARG A CA 1
ATOM 882 C C . ARG A 1 108 ? 5.125 1.441 9.338 1.00 95.12 108 ARG A C 1
ATOM 884 O O . ARG A 1 108 ? 4.716 0.409 8.832 1.00 95.12 108 ARG A O 1
ATOM 891 N N . PHE A 1 109 ? 6.381 1.554 9.769 1.00 94.94 109 PHE A N 1
ATOM 892 C CA . PHE A 1 109 ? 7.373 0.496 9.551 1.00 94.94 109 PHE A CA 1
ATOM 893 C C . PHE A 1 109 ? 7.082 -0.782 10.356 1.00 94.94 109 PHE A C 1
ATOM 895 O O . PHE A 1 109 ? 7.597 -1.847 10.023 1.00 94.94 109 PHE A O 1
ATOM 902 N N . ILE A 1 110 ? 6.238 -0.686 11.388 1.00 93.56 110 ILE A N 1
ATOM 903 C CA . ILE A 1 110 ? 5.808 -1.807 12.231 1.00 93.56 110 ILE A CA 1
ATOM 904 C C . ILE A 1 110 ? 4.385 -2.231 11.861 1.00 93.56 110 ILE A C 1
ATOM 906 O O . ILE A 1 110 ? 4.132 -3.408 11.607 1.00 93.56 110 ILE A O 1
ATOM 910 N N . ASP A 1 111 ? 3.467 -1.267 11.833 1.00 95.12 111 ASP A N 1
ATOM 911 C CA . ASP A 1 111 ? 2.038 -1.503 11.649 1.00 95.12 111 ASP A CA 1
ATOM 912 C C . ASP A 1 111 ? 1.720 -1.884 10.191 1.00 95.12 111 ASP A C 1
ATOM 914 O O . ASP A 1 111 ? 0.937 -2.804 9.950 1.00 95.12 111 ASP A O 1
ATOM 918 N N . TRP A 1 112 ? 2.364 -1.232 9.212 1.00 94.31 112 TRP A N 1
ATOM 919 C CA . TRP A 1 112 ? 2.058 -1.403 7.790 1.00 94.31 112 TRP A CA 1
ATOM 920 C C . TRP A 1 112 ? 3.240 -1.054 6.859 1.00 94.31 112 TRP A C 1
ATOM 922 O O . TRP A 1 112 ? 3.261 -0.035 6.168 1.00 94.31 112 TRP A O 1
ATOM 932 N N . LEU A 1 113 ? 4.259 -1.923 6.849 1.00 94.12 113 LEU A N 1
ATOM 933 C CA . LEU A 1 113 ? 5.415 -1.804 5.953 1.00 94.12 113 LEU A CA 1
ATOM 934 C C . LEU A 1 113 ? 5.062 -2.286 4.535 1.00 94.12 113 LEU A C 1
ATOM 936 O O . LEU A 1 113 ? 5.222 -3.475 4.224 1.00 94.12 113 LEU A O 1
ATOM 940 N N . GLU A 1 114 ? 4.610 -1.351 3.702 1.00 93.56 114 GLU A N 1
ATOM 941 C CA . GLU A 1 114 ? 4.218 -1.534 2.298 1.00 93.56 114 GLU A CA 1
ATOM 942 C C . GLU A 1 114 ? 4.859 -0.492 1.368 1.00 93.56 114 GLU A C 1
ATOM 944 O O . GLU A 1 114 ? 5.469 0.479 1.821 1.00 93.56 114 GLU A O 1
ATOM 949 N N . TRP A 1 115 ? 4.718 -0.716 0.058 1.00 93.50 115 TRP A N 1
ATOM 950 C CA . TRP A 1 115 ? 5.222 0.167 -1.003 1.00 93.50 115 TRP A CA 1
ATOM 951 C C . TRP A 1 115 ? 4.553 1.545 -1.047 1.00 93.50 115 TRP A C 1
ATOM 953 O O . TRP A 1 115 ? 5.019 2.406 -1.776 1.00 93.50 115 TRP A O 1
ATOM 963 N N . MET A 1 116 ? 3.467 1.761 -0.308 1.00 93.56 116 MET A N 1
ATOM 964 C CA . MET A 1 116 ? 2.685 2.999 -0.316 1.00 93.56 116 MET A CA 1
ATOM 965 C C . MET A 1 116 ? 2.810 3.745 1.012 1.00 93.56 116 MET A C 1
ATOM 967 O O . MET A 1 116 ? 3.112 3.158 2.062 1.00 93.56 116 MET A O 1
ATOM 971 N N . LEU A 1 117 ? 2.550 5.052 0.976 1.00 95.44 117 LEU A N 1
ATOM 972 C CA . LEU A 1 117 ? 2.333 5.830 2.190 1.00 95.44 117 LEU A CA 1
ATOM 973 C C . LEU A 1 117 ? 0.912 5.594 2.715 1.00 95.44 117 LEU A C 1
ATOM 975 O O . LEU A 1 117 ? -0.028 5.641 1.922 1.00 95.44 117 LEU A O 1
ATOM 979 N N . PRO A 1 118 ? 0.729 5.407 4.035 1.00 95.50 118 PRO A N 1
ATOM 980 C CA . PRO A 1 118 ? -0.602 5.239 4.595 1.00 95.50 118 PRO A CA 1
ATOM 981 C C . PRO A 1 118 ? -1.543 6.412 4.328 1.00 95.50 118 PRO A C 1
ATOM 983 O O . PRO A 1 118 ? -2.694 6.171 3.991 1.00 95.50 118 PRO A O 1
ATOM 986 N N . GLU A 1 119 ? -1.072 7.661 4.427 1.00 95.00 119 GLU A N 1
ATOM 987 C CA . GLU A 1 119 ? -1.895 8.829 4.082 1.00 95.00 119 GLU A CA 1
ATOM 988 C C . GLU A 1 119 ? -2.238 8.929 2.590 1.00 95.00 119 GLU A C 1
ATOM 990 O O . GLU A 1 119 ? -3.310 9.409 2.244 1.00 95.00 119 GLU A O 1
ATOM 995 N N . ALA A 1 120 ? -1.352 8.460 1.709 1.00 96.12 120 ALA A N 1
ATOM 996 C CA . ALA A 1 120 ? -1.582 8.490 0.271 1.00 96.12 120 ALA A CA 1
ATOM 997 C C . ALA A 1 120 ? -2.646 7.466 -0.125 1.00 96.12 120 ALA A C 1
ATOM 999 O O . ALA A 1 120 ? -3.575 7.776 -0.862 1.00 96.12 120 ALA A O 1
ATOM 1000 N N . TRP A 1 121 ? -2.543 6.261 0.437 1.00 95.94 121 TRP A N 1
ATOM 1001 C CA . TRP A 1 121 ? -3.556 5.231 0.263 1.00 95.94 121 TRP A CA 1
ATOM 1002 C C . TRP A 1 121 ? -4.895 5.626 0.898 1.00 95.94 121 TRP A C 1
ATOM 1004 O O . TRP A 1 121 ? -5.925 5.406 0.286 1.00 95.94 121 TRP A O 1
ATOM 1014 N N . ASP A 1 122 ? -4.902 6.247 2.084 1.00 95.00 122 ASP A N 1
ATOM 1015 C CA . ASP A 1 122 ? -6.129 6.774 2.709 1.00 95.00 122 ASP A CA 1
ATOM 1016 C C . ASP A 1 122 ? -6.798 7.811 1.796 1.00 95.00 122 ASP A C 1
ATOM 1018 O O . ASP A 1 122 ? -8.001 7.752 1.569 1.00 95.00 122 ASP A O 1
ATOM 1022 N N . LYS A 1 123 ? -6.015 8.708 1.185 1.00 95.75 123 LYS A N 1
ATOM 1023 C CA . LYS A 1 123 ? -6.553 9.701 0.256 1.00 95.75 123 LYS A CA 1
ATOM 1024 C C . LYS A 1 123 ? -7.157 9.074 -1.001 1.00 95.75 123 LYS A C 1
ATOM 1026 O O . LYS A 1 123 ? -8.277 9.422 -1.356 1.00 95.75 123 LYS A O 1
ATOM 1031 N N . GLU A 1 124 ? -6.428 8.199 -1.684 1.00 95.50 124 GLU A N 1
ATOM 1032 C CA . GLU A 1 124 ? -6.910 7.589 -2.930 1.00 95.50 124 GLU A CA 1
ATOM 1033 C C . GLU A 1 124 ? -8.034 6.581 -2.652 1.00 95.50 124 GLU A C 1
ATOM 1035 O O . GLU A 1 124 ? -9.140 6.725 -3.165 1.00 95.50 124 GLU A O 1
ATOM 1040 N N . HIS A 1 125 ? -7.801 5.614 -1.761 1.00 95.00 125 HIS A N 1
ATOM 1041 C CA . HIS A 1 125 ? -8.753 4.539 -1.488 1.00 95.00 125 HIS A CA 1
ATOM 1042 C C . HIS A 1 125 ? -9.988 5.040 -0.735 1.00 95.00 125 HIS A C 1
ATOM 1044 O O . HIS A 1 125 ? -11.110 4.752 -1.138 1.00 95.00 125 HIS A O 1
ATOM 1050 N N . ASN A 1 126 ? -9.823 5.790 0.360 1.00 93.56 126 ASN A N 1
ATOM 1051 C CA . ASN A 1 126 ? -10.956 6.133 1.229 1.00 93.56 126 ASN A CA 1
ATOM 1052 C C . ASN A 1 126 ? -11.750 7.336 0.721 1.00 93.56 126 ASN A C 1
ATOM 1054 O O . ASN A 1 126 ? -12.980 7.303 0.765 1.00 93.56 126 ASN A O 1
ATOM 1058 N N . ASP A 1 127 ? -11.073 8.384 0.245 1.00 93.56 127 ASP A N 1
ATOM 1059 C CA . ASP A 1 127 ? -11.765 9.608 -0.173 1.00 93.56 127 ASP A CA 1
ATOM 1060 C C . ASP A 1 127 ? -12.183 9.600 -1.648 1.00 93.56 127 ASP A C 1
ATOM 1062 O O . ASP A 1 127 ? -13.141 10.291 -1.988 1.00 93.56 127 ASP A O 1
ATOM 1066 N N . LEU A 1 128 ? -11.467 8.900 -2.536 1.00 94.75 128 LEU A N 1
ATOM 1067 C CA . LEU A 1 128 ? -11.753 8.942 -3.976 1.00 94.75 128 LEU A CA 1
ATOM 1068 C C . LEU A 1 128 ? -12.421 7.658 -4.457 1.00 94.75 128 LEU A C 1
ATOM 1070 O O . LEU A 1 128 ? -13.530 7.726 -4.984 1.00 94.75 128 LEU A O 1
ATOM 1074 N N . HIS A 1 129 ? -11.795 6.503 -4.236 1.00 94.81 129 HIS A N 1
ATOM 1075 C CA . HIS A 1 129 ? -12.293 5.225 -4.739 1.00 94.81 129 HIS A CA 1
ATOM 1076 C C . HIS A 1 129 ? -13.684 4.882 -4.186 1.00 94.81 129 HIS A C 1
ATOM 1078 O O . HIS A 1 129 ? -14.606 4.681 -4.967 1.00 94.81 129 HIS A O 1
ATOM 1084 N N . HIS A 1 130 ? -13.914 4.917 -2.865 1.00 93.44 130 HIS A N 1
ATOM 1085 C CA . HIS A 1 130 ? -15.254 4.596 -2.320 1.00 93.44 130 HIS A CA 1
ATOM 1086 C C . HIS A 1 130 ? -16.361 5.568 -2.743 1.00 93.44 130 HIS A C 1
ATOM 1088 O O . HIS A 1 130 ? -17.527 5.183 -2.753 1.00 93.44 130 HIS A O 1
ATOM 1094 N N . TYR A 1 131 ? -16.023 6.809 -3.099 1.00 91.94 131 TYR A N 1
ATOM 1095 C CA . TYR A 1 131 ? -17.008 7.793 -3.559 1.00 91.94 131 TYR A CA 1
ATOM 1096 C C . TYR A 1 131 ? -17.314 7.687 -5.052 1.00 91.94 131 TYR A C 1
ATOM 1098 O O . TYR A 1 131 ? -18.401 8.075 -5.469 1.00 91.94 131 TYR A O 1
ATOM 1106 N N . ASN A 1 132 ? -16.374 7.170 -5.841 1.00 93.69 132 ASN A N 1
ATOM 1107 C CA . ASN A 1 132 ? -16.499 7.053 -7.291 1.00 93.69 132 ASN A CA 1
ATOM 1108 C C . ASN A 1 132 ? -16.546 5.592 -7.752 1.00 93.69 132 ASN A C 1
ATOM 1110 O O . ASN A 1 132 ? -16.376 5.337 -8.934 1.00 93.69 132 ASN A O 1
ATOM 1114 N N . LEU A 1 133 ? -16.751 4.635 -6.843 1.00 90.81 133 LEU A N 1
ATOM 1115 C CA . LEU A 1 133 ? -16.583 3.206 -7.099 1.00 90.81 133 LEU A CA 1
ATOM 1116 C C . LEU A 1 133 ? -17.283 2.764 -8.391 1.00 90.81 133 LEU A C 1
ATOM 1118 O O . LEU A 1 133 ? -18.509 2.803 -8.487 1.00 90.81 133 LEU A O 1
ATOM 1122 N N . GLY A 1 134 ? -16.498 2.283 -9.355 1.00 88.00 134 GLY A N 1
ATOM 1123 C CA . GLY A 1 134 ? -17.012 1.804 -10.641 1.00 88.00 134 GLY A CA 1
ATOM 1124 C C . GLY A 1 134 ? -17.112 2.863 -11.745 1.00 88.00 134 GLY A C 1
ATOM 1125 O O . GLY A 1 134 ? -17.310 2.490 -12.900 1.00 88.00 134 GLY A O 1
ATOM 1126 N N . GLU A 1 135 ? -16.924 4.140 -11.424 1.00 91.81 135 GLU A N 1
ATOM 1127 C CA . GLU A 1 135 ? -17.013 5.274 -12.347 1.00 91.81 135 GLU A CA 1
ATOM 1128 C C . GLU A 1 135 ? -15.651 5.627 -12.971 1.00 91.81 135 GLU A C 1
ATOM 1130 O O . GLU A 1 135 ? -14.595 5.194 -12.515 1.00 91.81 135 GLU A O 1
ATOM 1135 N N . GLU A 1 136 ? -15.656 6.464 -14.012 1.00 90.62 136 GLU A N 1
ATOM 1136 C CA . GLU A 1 136 ? -14.426 6.958 -14.662 1.00 90.62 136 GLU A CA 1
ATOM 1137 C C . GLU A 1 136 ? -13.555 7.806 -13.720 1.00 90.62 136 GLU A C 1
ATOM 1139 O O . GLU A 1 136 ? -12.335 7.848 -13.855 1.00 90.62 136 GLU A O 1
ATOM 1144 N N . ALA A 1 137 ? -14.178 8.452 -12.732 1.00 90.88 137 ALA A N 1
ATOM 1145 C CA . ALA A 1 137 ? -13.489 9.256 -11.727 1.00 90.88 137 ALA A CA 1
ATOM 1146 C C . ALA A 1 137 ? -12.799 8.423 -10.627 1.00 90.88 137 ALA A C 1
ATOM 1148 O O . ALA A 1 137 ? -12.129 8.998 -9.769 1.00 90.88 137 ALA A O 1
ATOM 1149 N N . ASP A 1 138 ? -12.975 7.099 -10.615 1.00 93.12 138 ASP A N 1
ATOM 1150 C CA . ASP A 1 138 ? -12.315 6.209 -9.664 1.00 93.12 138 ASP A CA 1
ATOM 1151 C C . ASP A 1 138 ? -10.843 5.990 -10.054 1.00 93.12 138 ASP A C 1
ATOM 1153 O O . ASP A 1 138 ? -10.564 5.345 -11.073 1.00 93.12 138 ASP A O 1
ATOM 1157 N N . PRO A 1 139 ? -9.881 6.473 -9.244 1.00 89.69 139 PRO A N 1
ATOM 1158 C CA . PRO A 1 139 ? -8.463 6.317 -9.550 1.00 89.69 139 PRO A CA 1
ATOM 1159 C C . PRO A 1 139 ? -8.021 4.848 -9.575 1.00 89.69 139 PRO A C 1
ATOM 1161 O O . PRO A 1 139 ? -7.042 4.547 -10.261 1.00 89.69 139 PRO A O 1
ATOM 1164 N N . ASP A 1 140 ? -8.761 3.943 -8.921 1.00 87.75 140 ASP A N 1
ATOM 1165 C CA . ASP A 1 140 ? -8.475 2.506 -8.812 1.00 87.75 140 ASP A CA 1
ATOM 1166 C C . ASP A 1 140 ? -9.215 1.656 -9.856 1.00 87.75 140 ASP A C 1
ATOM 1168 O O . ASP A 1 140 ? -9.085 0.424 -9.876 1.00 87.75 140 ASP A O 1
ATOM 1172 N N . GLN A 1 141 ? -9.947 2.281 -10.786 1.00 90.38 141 GLN A N 1
ATOM 1173 C CA . GLN A 1 141 ? -10.720 1.542 -11.776 1.00 90.38 141 GLN A CA 1
ATOM 1174 C C . GLN A 1 141 ? -9.829 0.932 -12.866 1.00 90.38 141 GLN A C 1
ATOM 1176 O O . GLN A 1 141 ? -9.398 1.573 -13.829 1.00 90.38 141 GLN A O 1
ATOM 1181 N N . VAL A 1 142 ? -9.572 -0.370 -12.726 1.00 86.94 142 VAL A N 1
ATOM 1182 C CA . VAL A 1 142 ? -8.695 -1.149 -13.610 1.00 86.94 142 VAL A CA 1
ATOM 1183 C C . VAL A 1 142 ? -9.179 -1.121 -15.060 1.00 86.94 142 VAL A C 1
ATOM 1185 O O . VAL A 1 142 ? -8.348 -1.113 -15.971 1.00 86.94 142 VAL A O 1
ATOM 1188 N N . GLU A 1 143 ? -10.492 -1.093 -15.305 1.00 88.62 143 GLU A N 1
ATOM 1189 C CA . GLU A 1 143 ? -11.032 -1.087 -16.668 1.00 88.62 143 GLU A CA 1
ATOM 1190 C C . GLU A 1 143 ? -10.568 0.139 -17.468 1.00 88.62 143 GLU A C 1
ATOM 1192 O O . GLU A 1 143 ? -10.000 -0.025 -18.557 1.00 88.62 143 GLU A O 1
ATOM 1197 N N . PHE A 1 144 ? -10.746 1.344 -16.920 1.00 89.19 144 PHE A 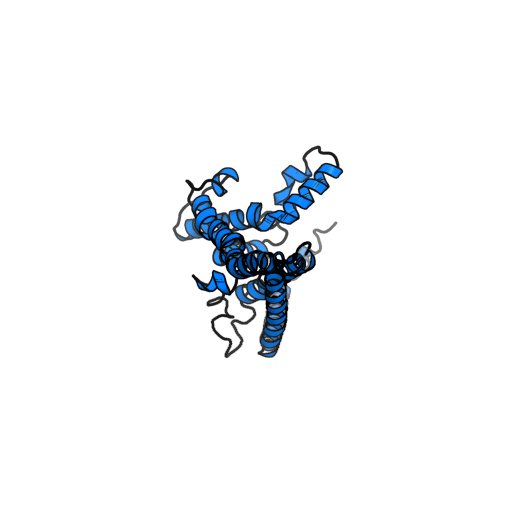N 1
ATOM 1198 C CA . PHE A 1 144 ? -10.338 2.594 -17.566 1.00 89.19 144 PHE A CA 1
ATOM 1199 C C . PHE A 1 144 ? -8.816 2.749 -17.567 1.00 89.19 144 PHE A C 1
ATOM 1201 O O . PHE A 1 144 ? -8.216 2.992 -18.614 1.00 89.19 144 PHE A O 1
ATOM 1208 N N . ASN A 1 145 ? -8.153 2.452 -16.445 1.00 87.25 145 ASN A N 1
ATOM 1209 C CA . ASN A 1 145 ? -6.695 2.561 -16.327 1.00 87.25 145 ASN A CA 1
ATOM 1210 C C . ASN A 1 145 ? -5.913 1.639 -17.276 1.00 87.25 145 ASN A C 1
ATOM 1212 O O . ASN A 1 145 ? -4.731 1.875 -17.546 1.00 87.25 145 ASN A O 1
ATOM 1216 N N . THR A 1 146 ? -6.550 0.585 -17.793 1.00 87.69 146 THR A N 1
ATOM 1217 C CA . THR A 1 146 ? -5.942 -0.351 -18.749 1.00 87.69 146 THR A CA 1
ATOM 1218 C C . THR A 1 146 ? -6.489 -0.225 -20.170 1.00 87.69 146 THR A C 1
ATOM 1220 O O . THR A 1 146 ? -6.110 -1.030 -21.020 1.00 87.69 146 THR A O 1
ATOM 1223 N N . GLU A 1 147 ? -7.327 0.773 -20.473 1.00 90.25 147 GLU A N 1
ATOM 1224 C CA . GLU A 1 147 ? -7.989 0.912 -21.778 1.00 90.25 147 GLU A C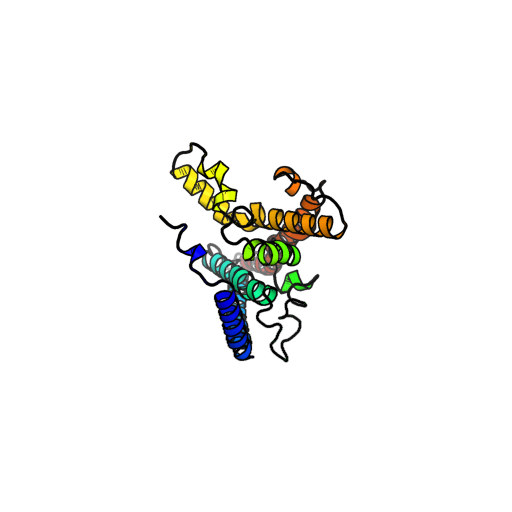A 1
ATOM 1225 C C . GLU A 1 147 ? -7.007 0.883 -22.953 1.00 90.25 147 GLU A C 1
ATOM 1227 O O . GLU A 1 147 ? -7.143 0.046 -23.851 1.00 90.25 147 GLU A O 1
ATOM 1232 N N . THR A 1 148 ? -5.967 1.722 -22.909 1.00 87.56 148 THR A N 1
ATOM 1233 C CA . THR A 1 148 ? -4.920 1.753 -23.941 1.00 87.56 148 THR A CA 1
ATOM 1234 C C . THR A 1 148 ? -4.357 0.358 -24.189 1.00 87.56 148 THR A C 1
ATOM 1236 O O . THR A 1 148 ? -4.233 -0.062 -25.334 1.00 87.56 148 THR A O 1
ATOM 1239 N N . PHE A 1 149 ? -4.071 -0.396 -23.124 1.00 85.25 149 PHE A N 1
ATOM 1240 C CA . PHE A 1 149 ? -3.522 -1.745 -23.221 1.00 85.25 149 PHE A CA 1
ATOM 1241 C C . PHE A 1 149 ? -4.536 -2.762 -23.763 1.00 85.25 149 PHE A C 1
ATOM 1243 O O . PHE A 1 149 ? -4.189 -3.594 -24.606 1.00 85.25 149 PHE A O 1
ATOM 1250 N N . ARG A 1 150 ? -5.797 -2.698 -23.318 1.00 89.19 150 ARG A N 1
ATOM 1251 C CA . ARG A 1 150 ? -6.873 -3.570 -23.813 1.00 89.19 150 ARG A CA 1
ATOM 1252 C C . ARG A 1 150 ? -7.052 -3.406 -25.324 1.00 89.19 150 ARG A C 1
ATOM 1254 O O . ARG A 1 150 ? -7.194 -4.414 -26.017 1.00 89.19 150 ARG A O 1
ATOM 1261 N N . ASN A 1 151 ? -6.913 -2.181 -25.827 1.00 92.00 151 ASN A N 1
ATOM 1262 C CA . ASN A 1 151 ? -7.098 -1.838 -27.236 1.00 92.00 151 ASN A CA 1
ATOM 1263 C C . ASN A 1 151 ? -5.856 -2.055 -28.125 1.00 92.00 151 ASN A C 1
ATOM 1265 O O . ASN A 1 151 ? -5.975 -2.009 -29.349 1.00 92.00 151 ASN A O 1
ATOM 1269 N N . LEU A 1 152 ? -4.672 -2.340 -27.562 1.00 92.88 152 LEU A N 1
ATOM 1270 C CA . LEU A 1 152 ? -3.489 -2.680 -28.364 1.00 92.88 152 LEU A CA 1
ATOM 1271 C C . LEU A 1 152 ? -3.729 -3.953 -29.180 1.00 92.88 152 LEU A C 1
ATOM 1273 O O . LEU A 1 152 ? -4.207 -4.958 -28.654 1.00 92.88 152 LEU A O 1
ATOM 1277 N N . ASN A 1 153 ? -3.327 -3.954 -30.452 1.00 93.38 153 ASN A N 1
ATOM 1278 C CA . ASN A 1 153 ? -3.356 -5.157 -31.278 1.00 93.38 153 ASN A CA 1
ATOM 1279 C C . ASN A 1 153 ? -2.175 -6.073 -30.911 1.00 93.38 153 ASN A C 1
ATOM 1281 O O . ASN A 1 153 ? -1.077 -5.926 -31.445 1.00 93.38 153 ASN A O 1
ATOM 1285 N N . MET A 1 154 ? -2.389 -6.993 -29.967 1.00 94.38 154 MET A N 1
ATOM 1286 C CA . MET A 1 154 ? -1.380 -7.967 -29.547 1.00 94.38 154 MET A CA 1
ATOM 1287 C C . MET A 1 154 ? -1.931 -9.398 -29.446 1.00 94.38 154 MET A C 1
ATOM 1289 O O . MET A 1 154 ? -3.098 -9.578 -29.075 1.00 94.38 154 MET A O 1
ATOM 1293 N N . PRO A 1 155 ? -1.097 -10.424 -29.727 1.00 96.06 155 PRO A N 1
ATOM 1294 C CA . PRO A 1 155 ? -1.475 -11.825 -29.563 1.00 96.06 155 PRO A CA 1
ATOM 1295 C C . PRO A 1 155 ? -1.924 -12.151 -28.132 1.00 96.06 155 PRO A C 1
ATOM 1297 O O . PRO A 1 155 ? -1.363 -11.642 -27.161 1.00 96.06 155 PRO A O 1
ATOM 1300 N N . GLN A 1 156 ? -2.886 -13.067 -27.989 1.00 94.75 156 GLN A N 1
ATOM 1301 C CA . GLN A 1 156 ? -3.496 -13.404 -26.695 1.00 94.75 156 GLN A CA 1
ATOM 1302 C C . GLN A 1 156 ? -2.481 -13.865 -25.635 1.00 94.75 156 GLN A C 1
ATOM 1304 O O . GLN A 1 156 ? -2.589 -13.496 -24.469 1.00 94.75 156 GLN A O 1
ATOM 1309 N N . TRP A 1 157 ? -1.464 -14.640 -26.024 1.00 95.81 157 TRP A N 1
ATOM 1310 C CA . TRP A 1 157 ? -0.434 -15.102 -25.088 1.00 95.81 157 TRP A CA 1
ATOM 1311 C C . TRP A 1 157 ? 0.364 -13.932 -24.489 1.00 95.81 157 TRP A C 1
ATOM 1313 O O . TRP A 1 157 ? 0.665 -13.944 -23.297 1.00 95.81 157 TRP A O 1
ATOM 1323 N N . ALA A 1 158 ? 0.645 -12.890 -25.280 1.00 93.94 158 ALA A N 1
ATOM 1324 C CA . ALA A 1 158 ? 1.366 -11.707 -24.819 1.00 93.94 158 ALA A CA 1
ATOM 1325 C C . ALA A 1 158 ? 0.525 -10.906 -23.815 1.00 93.94 158 ALA A C 1
ATOM 1327 O O . ALA A 1 158 ? 1.064 -10.399 -22.830 1.00 93.94 158 ALA A O 1
ATOM 1328 N N . ARG A 1 159 ? -0.806 -10.874 -23.998 1.00 91.88 159 ARG A N 1
ATOM 1329 C CA . ARG A 1 159 ? -1.735 -10.270 -23.029 1.00 91.88 159 ARG A CA 1
ATOM 1330 C C . ARG A 1 159 ? -1.662 -10.952 -21.671 1.00 91.88 159 ARG A C 1
ATOM 1332 O O . ARG A 1 159 ? -1.587 -10.263 -20.660 1.00 91.88 159 ARG A O 1
ATOM 1339 N N . TYR A 1 160 ? -1.644 -12.285 -21.639 1.00 93.75 160 TYR A N 1
ATOM 1340 C CA . TYR A 1 160 ? -1.540 -13.029 -20.381 1.00 93.75 160 TYR A CA 1
ATOM 1341 C C . TYR A 1 160 ? -0.185 -12.851 -19.697 1.00 93.75 160 TYR A C 1
ATOM 1343 O O . TYR A 1 160 ? -0.143 -12.711 -18.476 1.00 93.75 160 TYR A O 1
ATOM 1351 N N . VAL A 1 161 ? 0.911 -12.802 -20.462 1.00 94.12 161 VAL A N 1
ATOM 1352 C CA . VAL A 1 161 ? 2.238 -12.496 -19.904 1.00 94.12 161 VAL A CA 1
ATOM 1353 C C . VAL A 1 161 ? 2.236 -11.109 -19.265 1.00 94.12 161 VAL A C 1
ATOM 1355 O O . VAL A 1 161 ? 2.634 -10.967 -18.111 1.00 94.12 161 VAL A O 1
ATOM 1358 N N . PHE A 1 162 ? 1.732 -10.098 -19.975 1.00 89.81 162 PHE A N 1
ATOM 1359 C CA . PHE A 1 162 ? 1.631 -8.745 -19.438 1.00 89.81 162 PHE A CA 1
ATOM 1360 C C . PHE A 1 162 ? 0.734 -8.677 -18.197 1.00 89.81 162 PHE A C 1
ATOM 1362 O O . PHE A 1 162 ? 1.129 -8.081 -17.197 1.00 89.81 162 PHE A O 1
ATOM 1369 N N . LEU A 1 163 ? -0.436 -9.326 -18.227 1.00 91.00 163 LEU A N 1
ATOM 1370 C CA . LEU A 1 163 ? -1.334 -9.409 -17.076 1.00 91.00 163 LEU A CA 1
ATOM 1371 C C . LEU A 1 163 ? -0.624 -10.031 -15.868 1.00 91.00 163 LEU A C 1
ATOM 1373 O O . LEU A 1 163 ? -0.740 -9.506 -14.766 1.00 91.00 163 LEU A O 1
ATOM 1377 N N . GLY A 1 164 ? 0.145 -11.104 -16.072 1.00 94.50 164 GLY A N 1
ATOM 1378 C CA . GLY A 1 164 ? 0.931 -11.742 -15.016 1.00 94.50 164 GLY A CA 1
ATOM 1379 C C . GLY A 1 164 ? 2.000 -10.818 -14.426 1.00 94.50 164 GLY A C 1
ATOM 1380 O O . GLY A 1 164 ? 2.149 -10.754 -13.203 1.00 94.50 164 GLY A O 1
ATOM 1381 N N . VAL A 1 165 ? 2.705 -10.059 -15.272 1.00 93.06 165 VAL A N 1
ATOM 1382 C CA . VAL A 1 165 ? 3.678 -9.050 -14.822 1.00 93.06 165 VAL A CA 1
ATOM 1383 C C . VAL A 1 165 ? 2.976 -7.966 -14.008 1.00 93.06 165 VAL A C 1
ATOM 1385 O O . VAL A 1 165 ? 3.348 -7.744 -12.859 1.00 93.06 165 VAL A O 1
ATOM 1388 N N . MET A 1 166 ? 1.913 -7.361 -14.543 1.00 90.75 166 MET A N 1
ATOM 1389 C CA . MET A 1 166 ? 1.168 -6.309 -13.850 1.00 90.75 166 MET A CA 1
ATOM 1390 C C . MET A 1 166 ? 0.581 -6.804 -12.528 1.00 90.75 166 MET A C 1
ATOM 1392 O O . MET A 1 166 ? 0.788 -6.164 -11.502 1.00 90.75 166 MET A O 1
ATOM 1396 N N . ALA A 1 167 ? -0.055 -7.976 -12.500 1.00 91.44 167 ALA A N 1
ATOM 1397 C CA . ALA A 1 167 ? -0.588 -8.571 -11.273 1.00 91.44 167 ALA A CA 1
ATOM 1398 C C . ALA A 1 167 ? 0.497 -8.814 -10.206 1.00 91.44 167 ALA A C 1
ATOM 1400 O O . ALA A 1 167 ? 0.209 -8.775 -9.009 1.00 91.44 167 ALA A O 1
ATOM 1401 N N . SER A 1 168 ? 1.750 -9.012 -10.622 1.00 92.44 168 SER A N 1
ATOM 1402 C CA . SER A 1 168 ? 2.885 -9.210 -9.714 1.00 92.44 168 SER A CA 1
ATOM 1403 C C . SER A 1 168 ? 3.526 -7.899 -9.243 1.00 92.44 168 SER A C 1
ATOM 1405 O O . SER A 1 168 ? 4.131 -7.872 -8.171 1.00 92.44 168 SER A O 1
ATOM 1407 N N . THR A 1 169 ? 3.416 -6.813 -10.016 1.00 93.19 169 THR A N 1
ATOM 1408 C CA . THR A 1 169 ? 4.168 -5.570 -9.767 1.00 93.19 169 THR A CA 1
ATOM 1409 C C . THR A 1 169 ? 3.312 -4.345 -9.446 1.00 93.19 169 THR A C 1
ATOM 1411 O O . THR A 1 169 ? 3.851 -3.349 -8.961 1.00 93.19 169 THR A O 1
ATOM 1414 N N . TRP A 1 170 ? 1.995 -4.402 -9.667 1.00 92.19 170 TRP A N 1
ATOM 1415 C CA . TRP A 1 170 ? 1.099 -3.237 -9.660 1.00 92.19 170 TRP A CA 1
ATOM 1416 C C . TRP A 1 170 ? 1.209 -2.360 -8.407 1.00 92.19 170 TRP A C 1
ATOM 1418 O O . TRP A 1 170 ? 1.150 -1.139 -8.527 1.00 92.19 170 TRP A O 1
ATOM 1428 N N . LYS A 1 171 ? 1.442 -2.943 -7.222 1.00 92.25 171 LYS A N 1
ATOM 1429 C CA . LYS A 1 171 ? 1.599 -2.185 -5.969 1.00 92.25 171 LYS A CA 1
ATOM 1430 C C . LYS A 1 171 ? 2.676 -1.108 -6.053 1.00 92.25 171 LYS A C 1
ATOM 1432 O O . LYS A 1 171 ? 2.479 -0.018 -5.530 1.00 92.25 171 LYS A O 1
ATOM 1437 N N . PHE A 1 172 ? 3.814 -1.408 -6.677 1.00 91.12 172 PHE A N 1
ATOM 1438 C CA . PHE A 1 172 ? 4.924 -0.461 -6.775 1.00 91.12 172 PHE A CA 1
ATOM 1439 C C . PHE A 1 172 ? 5.018 0.189 -8.158 1.00 91.12 172 PHE A C 1
ATOM 1441 O O . PHE A 1 172 ? 5.496 1.315 -8.249 1.00 91.12 172 PHE A O 1
ATOM 1448 N N . THR A 1 173 ? 4.551 -0.474 -9.227 1.00 90.38 173 THR A N 1
ATOM 1449 C CA . THR A 1 173 ? 4.582 0.095 -10.587 1.00 90.38 173 THR A CA 1
ATOM 1450 C C . THR A 1 173 ? 3.473 1.102 -10.852 1.00 90.38 173 THR A C 1
ATOM 1452 O O . THR A 1 173 ? 3.660 2.010 -11.660 1.00 90.38 173 THR A O 1
ATOM 1455 N N . TYR A 1 174 ? 2.333 0.950 -10.181 1.00 90.62 174 TYR A N 1
ATOM 1456 C CA . TYR A 1 174 ? 1.130 1.739 -10.427 1.00 90.62 174 TYR A CA 1
ATOM 1457 C C . TYR A 1 174 ? 0.570 2.361 -9.144 1.00 90.62 174 TYR A C 1
ATOM 1459 O O . TYR A 1 174 ? 0.423 3.578 -9.090 1.00 90.62 174 TYR A O 1
ATOM 1467 N N . TYR A 1 175 ? 0.329 1.567 -8.101 1.00 93.25 175 TYR A N 1
ATOM 1468 C CA . TYR A 1 175 ? -0.469 2.020 -6.961 1.00 93.25 175 TYR A CA 1
ATOM 1469 C C . TYR A 1 175 ? 0.289 2.999 -6.051 1.00 93.25 175 TYR A C 1
ATOM 1471 O O . TYR A 1 175 ? -0.189 4.086 -5.748 1.00 93.25 175 TYR A O 1
ATOM 1479 N N . ALA A 1 176 ? 1.538 2.689 -5.691 1.00 95.94 176 ALA A N 1
ATOM 1480 C CA . ALA A 1 176 ? 2.410 3.608 -4.954 1.00 95.94 176 ALA A CA 1
ATOM 1481 C C . ALA A 1 176 ? 2.605 4.979 -5.631 1.00 95.94 176 ALA A C 1
ATOM 1483 O O . ALA A 1 176 ? 2.491 5.986 -4.932 1.00 95.94 176 ALA A O 1
ATOM 1484 N N . PRO A 1 177 ? 2.895 5.074 -6.944 1.00 95.69 177 PRO A N 1
ATOM 1485 C CA . PRO A 1 177 ? 2.953 6.375 -7.600 1.00 95.69 177 PRO A CA 1
ATOM 1486 C C . PRO A 1 177 ? 1.581 7.052 -7.731 1.00 95.69 177 PRO A C 1
ATOM 1488 O O . PRO A 1 177 ? 1.528 8.261 -7.535 1.00 95.69 177 PRO A O 1
ATOM 1491 N N . SER A 1 178 ? 0.502 6.313 -8.025 1.00 94.44 178 SER A N 1
ATOM 1492 C CA . SER A 1 178 ? -0.856 6.876 -8.167 1.00 94.44 178 SER A CA 1
ATOM 1493 C C . SER A 1 178 ? -1.322 7.545 -6.876 1.00 94.44 178 SER A C 1
ATOM 1495 O O . SER A 1 178 ? -1.523 8.757 -6.851 1.00 94.44 178 SER A O 1
ATOM 1497 N N . THR A 1 179 ? -1.303 6.791 -5.772 1.00 96.06 179 THR A N 1
ATOM 1498 C CA . THR A 1 179 ? -1.719 7.283 -4.450 1.00 96.06 179 THR A CA 1
ATOM 1499 C C . THR A 1 179 ? -0.984 8.565 -4.046 1.00 96.06 179 THR A C 1
ATOM 1501 O O . THR A 1 179 ? -1.558 9.458 -3.423 1.00 96.06 179 THR A O 1
ATOM 1504 N N . LEU A 1 180 ? 0.303 8.692 -4.399 1.00 97.25 180 LEU A N 1
ATOM 1505 C CA . LEU A 1 180 ? 1.092 9.898 -4.131 1.00 97.25 180 LEU A CA 1
ATOM 1506 C C . LEU A 1 180 ? 0.690 11.095 -4.998 1.00 97.25 180 LEU A C 1
ATOM 1508 O O . LEU A 1 180 ? 0.785 12.226 -4.517 1.00 97.25 180 LEU A O 1
ATOM 1512 N N . VAL A 1 181 ? 0.285 10.868 -6.250 1.00 96.06 181 VAL A N 1
ATOM 1513 C CA . VAL A 1 181 ? -0.258 11.921 -7.119 1.00 96.06 181 VAL A CA 1
ATOM 1514 C C . VAL A 1 181 ? -1.559 12.448 -6.525 1.00 96.06 181 VAL A C 1
ATOM 1516 O O . VAL A 1 181 ? -1.661 13.654 -6.311 1.00 96.06 181 VAL A O 1
ATOM 1519 N N . GLU A 1 182 ? -2.485 11.567 -6.148 1.00 95.56 182 GLU A N 1
ATOM 1520 C CA . GLU A 1 182 ? -3.768 11.972 -5.558 1.00 95.56 182 GLU A CA 1
ATOM 1521 C C . GLU A 1 182 ? -3.598 12.682 -4.211 1.00 95.56 182 GLU A C 1
ATOM 1523 O O . GLU A 1 182 ? -4.278 13.673 -3.911 1.00 95.56 182 GLU A O 1
ATOM 1528 N N . LEU A 1 183 ? -2.627 12.241 -3.405 1.00 96.44 183 LEU A N 1
ATOM 1529 C CA . LEU A 1 183 ? -2.244 12.957 -2.194 1.00 96.44 183 LEU A CA 1
ATOM 1530 C C . LEU A 1 183 ? -1.723 14.361 -2.512 1.00 96.44 183 LEU A C 1
ATOM 1532 O O . LEU A 1 183 ? -2.177 15.320 -1.889 1.00 96.44 183 LEU A O 1
ATOM 1536 N N . GLN A 1 184 ? -0.814 14.497 -3.483 1.00 96.38 184 GLN A N 1
ATOM 1537 C CA . GLN A 1 184 ? -0.267 15.795 -3.881 1.00 96.38 184 GLN A CA 1
ATOM 1538 C C . GLN A 1 184 ? -1.364 16.718 -4.422 1.00 96.38 184 GLN A C 1
ATOM 1540 O O . GLN A 1 184 ? -1.453 17.864 -3.996 1.00 96.38 184 GLN A O 1
ATOM 1545 N N . HIS A 1 185 ? -2.261 16.215 -5.273 1.00 95.69 185 HIS A N 1
ATOM 1546 C CA . HIS A 1 185 ? -3.410 16.974 -5.772 1.00 95.69 185 HIS A CA 1
ATOM 1547 C C . HIS A 1 185 ? -4.317 17.442 -4.640 1.00 95.69 185 HIS A C 1
ATOM 1549 O O . HIS A 1 185 ? -4.801 18.575 -4.651 1.00 95.69 185 HIS A O 1
ATOM 1555 N N . SER A 1 186 ? -4.547 16.590 -3.640 1.00 95.00 186 SER A N 1
ATOM 1556 C CA . SER A 1 186 ? -5.312 16.983 -2.463 1.00 95.00 186 SER A CA 1
ATOM 1557 C C . SER A 1 186 ? -4.595 18.039 -1.621 1.00 95.00 186 SER A C 1
ATOM 1559 O O . SER A 1 186 ? -5.282 18.863 -1.016 1.00 95.00 186 SER A O 1
ATOM 1561 N N . GLU A 1 187 ? -3.268 17.989 -1.513 1.00 94.94 187 GLU A N 1
ATOM 1562 C CA . GLU A 1 187 ? -2.456 18.988 -0.810 1.00 94.94 187 GLU A CA 1
ATOM 1563 C C . GLU A 1 187 ? -2.494 20.332 -1.548 1.00 94.94 187 GLU A C 1
ATOM 1565 O O . GLU A 1 187 ? -2.795 21.346 -0.920 1.00 94.94 187 GLU A O 1
ATOM 1570 N N . ASP A 1 188 ? -2.304 20.323 -2.869 1.00 95.19 188 ASP A N 1
ATOM 1571 C CA . ASP A 1 188 ? -2.327 21.507 -3.735 1.00 95.19 188 ASP A CA 1
ATOM 1572 C C . ASP A 1 188 ? -3.684 22.225 -3.647 1.00 95.19 188 ASP A C 1
ATOM 1574 O O . ASP A 1 188 ? -3.742 23.418 -3.336 1.00 95.19 188 ASP A O 1
ATOM 1578 N N . LYS A 1 189 ? -4.793 21.479 -3.775 1.00 94.94 189 LYS A N 1
ATOM 1579 C CA . LYS A 1 189 ? -6.156 22.025 -3.629 1.00 94.94 189 LYS A CA 1
ATOM 1580 C C . LYS A 1 189 ? -6.385 22.673 -2.261 1.00 94.94 189 LYS A C 1
ATOM 1582 O O . LYS A 1 189 ? -7.024 23.719 -2.179 1.00 94.94 189 LYS A O 1
ATOM 1587 N N . LYS A 1 190 ? -5.863 22.082 -1.177 1.00 94.81 190 LYS A N 1
ATOM 1588 C CA . LYS A 1 190 ? -6.018 22.624 0.189 1.00 94.81 190 LYS A CA 1
ATOM 1589 C C . LYS A 1 190 ? -5.333 23.977 0.371 1.00 94.81 190 LYS A C 1
ATOM 1591 O O . LYS A 1 190 ? -5.781 24.760 1.204 1.00 94.81 190 LYS A O 1
ATOM 1596 N N . ILE A 1 191 ? -4.269 24.247 -0.382 1.00 95.88 191 ILE A N 1
ATOM 1597 C CA . ILE A 1 191 ? -3.535 25.519 -0.343 1.00 95.88 191 ILE A CA 1
ATOM 1598 C C . ILE A 1 191 ? -3.905 26.461 -1.500 1.00 95.88 191 ILE A C 1
ATOM 1600 O O . ILE A 1 191 ? -3.272 27.503 -1.658 1.00 95.88 191 ILE A O 1
ATOM 1604 N N . GLY A 1 192 ? -4.939 26.125 -2.280 1.00 95.31 192 GLY A N 1
ATOM 1605 C CA . GLY A 1 192 ? -5.450 26.953 -3.376 1.00 95.31 192 GLY A CA 1
ATOM 1606 C C . GLY A 1 192 ? -4.601 26.923 -4.649 1.00 95.31 192 GLY A C 1
ATOM 1607 O O . GLY A 1 192 ? -4.679 27.859 -5.441 1.00 95.31 192 GLY A O 1
ATOM 1608 N N . LEU A 1 193 ? -3.779 25.888 -4.839 1.00 95.12 193 LEU A N 1
ATOM 1609 C CA . LEU A 1 193 ? -3.029 25.664 -6.073 1.00 95.12 193 LEU A CA 1
ATOM 1610 C C . LEU A 1 193 ? -3.787 24.726 -7.015 1.00 95.12 193 LEU A C 1
ATOM 1612 O O . LEU A 1 193 ? -4.468 23.795 -6.583 1.00 95.12 193 LEU A O 1
ATOM 1616 N N . GLU A 1 194 ? -3.609 24.954 -8.315 1.00 93.50 194 GLU A N 1
ATOM 1617 C CA . GLU A 1 194 ? -4.097 24.045 -9.349 1.00 93.50 194 GLU A CA 1
ATOM 1618 C C . GLU A 1 194 ? -3.252 22.758 -9.374 1.00 93.50 194 GLU A C 1
ATOM 1620 O O . GLU A 1 194 ? -2.019 22.846 -9.425 1.00 93.50 194 GLU A O 1
ATOM 1625 N N . PRO A 1 195 ? -3.877 21.565 -9.353 1.00 92.44 195 PRO A N 1
ATOM 1626 C CA . PRO A 1 195 ? -3.160 20.295 -9.386 1.00 92.44 195 PRO A CA 1
ATOM 1627 C C . PRO A 1 195 ? -2.268 20.140 -10.621 1.00 92.44 195 PRO A C 1
ATOM 1629 O O . PRO A 1 195 ? -2.703 20.315 -11.762 1.00 92.44 195 PRO A O 1
ATOM 1632 N N . VAL A 1 196 ? -1.018 19.733 -10.406 1.00 91.25 196 VAL A N 1
ATOM 1633 C CA . VAL A 1 196 ? -0.081 19.454 -11.502 1.00 91.25 196 VAL A CA 1
ATOM 1634 C C . VAL A 1 196 ? -0.402 18.105 -12.141 1.00 91.25 196 VAL A C 1
ATOM 1636 O O . VAL A 1 196 ? -0.491 17.083 -11.462 1.00 91.25 196 VAL A O 1
ATOM 1639 N N . THR A 1 197 ? -0.514 18.068 -13.468 1.00 91.00 197 THR A N 1
ATOM 1640 C CA . THR A 1 197 ? -0.608 16.797 -14.200 1.00 91.00 197 THR A CA 1
ATOM 1641 C C . THR A 1 197 ? 0.771 16.144 -14.277 1.00 91.00 197 THR A C 1
ATOM 1643 O O . THR A 1 197 ? 1.711 16.742 -14.797 1.00 91.00 197 THR A O 1
ATOM 1646 N N . TYR A 1 198 ? 0.891 14.913 -13.779 1.00 91.44 198 TYR A N 1
ATOM 1647 C CA . TYR A 1 198 ? 2.123 14.126 -13.848 1.00 91.44 198 TYR A CA 1
ATOM 1648 C C . TYR A 1 198 ? 2.005 13.044 -14.919 1.00 91.44 198 TYR A C 1
ATOM 1650 O O . TYR A 1 198 ? 1.063 12.250 -14.910 1.00 91.44 198 TYR A O 1
ATOM 1658 N N . SER A 1 199 ? 2.989 12.952 -15.812 1.00 92.31 199 SER A N 1
ATOM 1659 C CA . SER A 1 199 ? 3.153 11.752 -16.632 1.00 92.31 199 SER A CA 1
ATOM 1660 C C . SER A 1 199 ? 3.696 10.596 -15.783 1.00 92.31 199 SER A C 1
ATOM 1662 O O . SER A 1 199 ? 4.290 10.796 -14.720 1.00 92.31 199 SER A O 1
ATOM 1664 N N . ARG A 1 200 ? 3.582 9.359 -16.284 1.00 89.50 200 ARG A N 1
ATOM 1665 C CA . ARG A 1 200 ? 4.219 8.196 -15.639 1.00 89.50 200 ARG A CA 1
ATOM 1666 C C . ARG A 1 200 ? 5.734 8.375 -15.491 1.00 89.50 200 ARG A C 1
ATOM 1668 O O . ARG A 1 200 ? 6.299 7.909 -14.509 1.00 89.50 200 ARG A O 1
ATOM 1675 N N . ALA A 1 201 ? 6.402 9.056 -16.422 1.00 93.62 201 ALA A N 1
ATOM 1676 C CA . ALA A 1 201 ? 7.834 9.322 -16.297 1.00 93.62 201 ALA A CA 1
ATOM 1677 C C . ALA A 1 201 ? 8.124 10.279 -15.127 1.00 93.62 201 ALA A C 1
ATOM 1679 O O . ALA A 1 201 ? 9.048 10.036 -14.348 1.00 93.62 201 ALA A O 1
ATOM 1680 N N . ASP A 1 202 ? 7.289 11.304 -14.941 1.00 95.44 202 ASP A N 1
ATOM 1681 C CA . ASP A 1 202 ? 7.447 12.284 -13.860 1.00 95.44 202 ASP A CA 1
ATOM 1682 C C . ASP A 1 202 ? 7.261 11.644 -12.482 1.00 95.44 202 ASP A C 1
ATOM 1684 O O . ASP A 1 202 ? 8.019 11.944 -11.558 1.00 95.44 202 ASP A O 1
ATOM 1688 N N . THR A 1 203 ? 6.316 10.701 -12.343 1.00 95.38 203 THR A N 1
ATOM 1689 C CA . THR A 1 203 ? 6.104 9.984 -11.072 1.00 95.38 203 THR A CA 1
ATOM 1690 C C . THR A 1 203 ? 7.300 9.124 -10.665 1.00 95.38 203 THR A C 1
ATOM 1692 O O . THR A 1 203 ? 7.453 8.816 -9.489 1.00 95.38 203 THR A O 1
ATOM 1695 N N . TRP A 1 204 ? 8.156 8.740 -11.616 1.00 96.44 204 TRP A N 1
ATOM 1696 C CA . TRP A 1 204 ? 9.371 7.957 -11.366 1.00 96.44 204 TRP A CA 1
ATOM 1697 C C . TRP A 1 204 ? 10.641 8.811 -11.285 1.00 96.44 204 TRP A C 1
ATOM 1699 O O . TRP A 1 204 ? 11.672 8.336 -10.801 1.00 96.44 204 TRP A O 1
ATOM 1709 N N . ASN A 1 205 ? 10.583 10.071 -11.717 1.00 96.81 205 ASN A N 1
ATOM 1710 C CA . ASN A 1 205 ? 11.725 10.972 -11.746 1.00 96.81 205 ASN A CA 1
ATOM 1711 C C . ASN A 1 205 ? 11.941 11.644 -10.368 1.00 96.81 205 ASN A C 1
ATOM 1713 O O . ASN A 1 205 ? 11.125 12.471 -9.956 1.00 96.81 205 ASN A O 1
ATOM 1717 N N . PRO A 1 206 ? 13.054 11.375 -9.653 1.00 96.62 206 PRO A N 1
ATOM 1718 C CA . PRO A 1 206 ? 13.316 11.945 -8.325 1.00 96.62 206 PRO A CA 1
ATOM 1719 C C . PRO A 1 206 ? 13.546 13.468 -8.322 1.00 96.62 206 PRO A C 1
ATOM 1721 O O . PRO A 1 206 ? 13.625 14.082 -7.252 1.00 96.62 206 PRO A O 1
ATOM 1724 N N . LEU A 1 207 ? 13.665 14.089 -9.500 1.00 95.75 207 LEU A N 1
ATOM 1725 C CA . LEU A 1 207 ? 13.723 15.543 -9.639 1.00 95.75 207 LEU A CA 1
ATOM 1726 C C . LEU A 1 207 ? 12.350 16.197 -9.429 1.00 95.75 207 LEU A C 1
ATOM 1728 O O . LEU A 1 207 ? 12.299 17.333 -8.958 1.00 95.75 207 LEU A O 1
ATOM 1732 N N . HIS A 1 208 ? 11.252 15.477 -9.686 1.00 94.38 208 HIS A N 1
ATOM 1733 C CA . HIS A 1 208 ? 9.898 15.949 -9.399 1.00 94.38 208 HIS A CA 1
ATOM 1734 C C . HIS A 1 208 ? 9.495 15.652 -7.944 1.00 94.38 208 HIS A C 1
ATOM 1736 O O . HIS A 1 208 ? 9.946 14.654 -7.376 1.00 94.38 208 HIS A O 1
ATOM 1742 N N . PRO A 1 209 ? 8.619 16.470 -7.323 1.00 92.75 209 PRO A N 1
ATOM 1743 C CA . PRO A 1 209 ? 8.199 16.278 -5.931 1.00 92.75 209 PRO A CA 1
ATOM 1744 C C . PRO A 1 209 ? 7.616 14.887 -5.646 1.00 92.75 209 PRO A C 1
ATOM 1746 O O . PRO A 1 209 ? 8.053 14.221 -4.705 1.00 92.75 209 PRO A O 1
ATOM 1749 N N . VAL A 1 210 ? 6.687 14.419 -6.488 1.00 95.88 210 VAL A N 1
ATOM 1750 C CA . VAL A 1 210 ? 6.056 13.095 -6.356 1.00 95.88 210 VAL A CA 1
ATOM 1751 C C . VAL A 1 210 ? 7.079 11.974 -6.532 1.00 95.88 210 VAL A C 1
ATOM 1753 O O . VAL A 1 210 ? 7.157 11.090 -5.682 1.00 95.88 210 VAL A O 1
ATOM 1756 N N . GLY A 1 211 ? 7.927 12.034 -7.564 1.00 97.00 211 GLY A N 1
ATOM 1757 C CA . GLY A 1 211 ? 8.963 11.020 -7.768 1.00 97.00 211 GLY A CA 1
ATOM 1758 C C . GLY A 1 211 ? 9.991 10.988 -6.639 1.00 97.00 211 GLY A C 1
ATOM 1759 O O . GLY A 1 211 ? 10.379 9.913 -6.177 1.00 97.00 211 GLY A O 1
ATOM 1760 N N . ARG A 1 212 ? 10.370 12.145 -6.086 1.00 97.38 212 ARG A N 1
ATOM 1761 C CA . ARG A 1 212 ? 11.220 12.201 -4.890 1.00 97.38 212 ARG A CA 1
ATOM 1762 C C . ARG A 1 212 ? 10.558 11.505 -3.704 1.00 97.38 212 ARG A C 1
ATOM 1764 O O . ARG A 1 212 ? 11.225 10.706 -3.041 1.00 97.38 212 ARG A O 1
ATOM 1771 N N . LYS A 1 213 ? 9.273 11.782 -3.435 1.00 97.06 213 LYS A N 1
ATOM 1772 C CA . LYS A 1 213 ? 8.490 11.115 -2.377 1.00 97.06 213 LYS A CA 1
ATOM 1773 C C . LYS A 1 213 ? 8.427 9.599 -2.625 1.00 97.06 213 LYS A C 1
ATOM 1775 O O . LYS A 1 213 ? 8.724 8.839 -1.704 1.00 97.06 213 LYS A O 1
ATOM 1780 N N . LEU A 1 214 ? 8.170 9.155 -3.859 1.00 97.75 214 LEU A N 1
ATOM 1781 C CA . LEU A 1 214 ? 8.154 7.735 -4.233 1.00 97.75 214 LEU A CA 1
ATOM 1782 C C . LEU A 1 214 ? 9.473 7.039 -3.868 1.00 97.75 214 LEU A C 1
ATOM 1784 O O . LEU A 1 214 ? 9.472 6.019 -3.181 1.00 97.75 214 LEU A O 1
ATOM 1788 N N . TRP A 1 215 ? 10.618 7.597 -4.253 1.00 97.56 215 TRP A N 1
ATOM 1789 C CA . TRP A 1 215 ? 11.903 6.977 -3.923 1.00 97.56 215 TRP A CA 1
ATOM 1790 C C . TRP A 1 215 ? 12.193 7.003 -2.421 1.00 97.56 215 TRP A C 1
ATOM 1792 O O . TRP A 1 215 ? 12.502 5.970 -1.830 1.00 97.56 215 TRP A O 1
ATOM 1802 N N . THR A 1 216 ? 12.073 8.170 -1.792 1.00 97.06 216 THR A N 1
ATOM 1803 C CA . THR A 1 216 ? 12.558 8.397 -0.419 1.00 97.06 216 THR A CA 1
ATOM 1804 C C . THR A 1 216 ? 11.628 7.864 0.669 1.00 97.06 216 THR A C 1
ATOM 1806 O O . THR A 1 216 ? 12.111 7.443 1.716 1.00 97.06 216 THR A O 1
ATOM 1809 N N . HIS A 1 217 ? 10.315 7.850 0.433 1.00 96.00 217 HIS A N 1
ATOM 1810 C CA . HIS A 1 217 ? 9.317 7.462 1.432 1.00 96.00 217 HIS A CA 1
ATOM 1811 C C . HIS A 1 217 ? 8.664 6.107 1.132 1.00 96.00 217 HIS A C 1
ATOM 1813 O O . HIS A 1 217 ? 8.157 5.466 2.053 1.00 96.00 217 HIS A O 1
ATOM 1819 N N . CYS A 1 218 ? 8.704 5.631 -0.112 1.00 96.62 218 CYS A N 1
ATOM 1820 C CA . CYS A 1 218 ? 8.056 4.383 -0.511 1.00 96.62 218 CYS A CA 1
ATOM 1821 C C . CYS A 1 218 ? 9.078 3.290 -0.858 1.00 96.62 218 CYS A C 1
ATOM 1823 O O . CYS A 1 218 ? 9.258 2.344 -0.087 1.00 96.62 218 CYS A O 1
ATOM 1825 N N . LEU A 1 219 ? 9.785 3.435 -1.982 1.00 96.31 219 LEU A N 1
ATOM 1826 C CA . LEU A 1 219 ? 10.596 2.363 -2.566 1.00 96.31 219 LEU A CA 1
ATOM 1827 C C . LEU A 1 219 ? 11.854 2.050 -1.749 1.00 96.31 219 LEU A C 1
ATOM 1829 O O . LEU A 1 219 ? 12.061 0.895 -1.378 1.00 96.31 219 LEU A O 1
ATOM 1833 N N . ILE A 1 220 ? 12.684 3.055 -1.440 1.00 96.81 220 ILE A N 1
ATOM 1834 C CA . ILE A 1 220 ? 13.950 2.840 -0.721 1.00 96.81 220 ILE A CA 1
ATOM 1835 C C . ILE A 1 220 ? 13.701 2.286 0.686 1.00 96.81 220 ILE A C 1
ATOM 1837 O O . ILE A 1 220 ? 14.337 1.283 1.016 1.00 96.81 220 ILE A O 1
ATOM 1841 N N . PRO A 1 221 ? 12.789 2.839 1.514 1.00 96.38 221 PRO A N 1
ATOM 1842 C CA . PRO A 1 221 ? 12.530 2.283 2.840 1.00 96.38 221 PRO A CA 1
ATOM 1843 C C . PRO A 1 221 ? 12.036 0.836 2.790 1.00 96.38 221 PRO A C 1
ATOM 1845 O O . PRO A 1 221 ? 12.549 -0.013 3.522 1.00 96.38 221 PRO A O 1
ATOM 1848 N N . TYR A 1 222 ? 11.083 0.530 1.901 1.00 96.06 222 TYR A N 1
ATOM 1849 C CA . TYR A 1 222 ? 10.578 -0.832 1.751 1.00 96.06 222 TYR A CA 1
ATOM 1850 C C . TYR A 1 222 ? 11.693 -1.785 1.317 1.00 96.06 222 TYR A C 1
ATOM 1852 O O . TYR A 1 222 ? 11.902 -2.819 1.957 1.00 96.06 222 TYR A O 1
ATOM 1860 N N . ALA A 1 223 ? 12.439 -1.421 0.270 1.00 96.12 223 ALA A N 1
ATOM 1861 C CA . ALA A 1 223 ? 13.479 -2.271 -0.286 1.00 96.12 223 ALA A CA 1
ATOM 1862 C C . ALA A 1 223 ? 14.625 -2.500 0.707 1.00 96.12 223 ALA A C 1
ATOM 1864 O O . ALA A 1 223 ? 15.049 -3.637 0.916 1.00 96.12 223 ALA A O 1
ATOM 1865 N N . SER A 1 224 ? 15.060 -1.438 1.386 1.00 96.81 224 SER A N 1
ATOM 1866 C CA . SER A 1 224 ? 16.105 -1.499 2.409 1.00 96.81 224 SER A CA 1
ATOM 1867 C C . SER A 1 224 ? 15.707 -2.432 3.548 1.00 96.81 224 SER A C 1
ATOM 1869 O O . SER A 1 224 ? 16.499 -3.275 3.955 1.00 96.81 224 SER A O 1
ATOM 1871 N N . ILE A 1 225 ? 14.470 -2.353 4.045 1.00 95.50 225 ILE A N 1
ATOM 1872 C CA . ILE A 1 225 ? 14.047 -3.220 5.149 1.00 95.50 225 ILE A CA 1
ATOM 1873 C C . ILE A 1 225 ? 13.860 -4.668 4.673 1.00 95.50 225 ILE A C 1
ATOM 1875 O O . ILE A 1 225 ? 14.375 -5.595 5.299 1.00 95.50 225 ILE A O 1
ATOM 1879 N N . ARG A 1 226 ? 13.127 -4.880 3.574 1.00 93.25 226 ARG A N 1
ATOM 1880 C CA . ARG A 1 226 ? 12.699 -6.220 3.138 1.00 93.25 226 ARG A CA 1
ATOM 1881 C C . ARG A 1 226 ? 13.803 -7.027 2.468 1.00 93.25 226 ARG A C 1
ATOM 1883 O O . ARG A 1 226 ? 13.821 -8.242 2.646 1.00 93.25 226 ARG A O 1
ATOM 1890 N N . PHE A 1 227 ? 14.696 -6.374 1.729 1.00 93.25 227 PHE A N 1
ATOM 1891 C CA . PHE A 1 227 ? 15.704 -7.043 0.903 1.00 93.25 227 PHE A CA 1
ATOM 1892 C C . PHE A 1 227 ? 17.146 -6.793 1.354 1.00 93.25 227 PHE A C 1
ATOM 1894 O O . PHE A 1 227 ? 18.037 -7.481 0.867 1.00 93.25 227 PHE A O 1
ATOM 1901 N N . ALA A 1 228 ? 17.389 -5.883 2.304 1.00 94.88 228 ALA A N 1
ATOM 1902 C CA . ALA A 1 228 ? 18.702 -5.739 2.935 1.00 94.88 228 ALA A CA 1
ATOM 1903 C C . ALA A 1 228 ? 18.657 -6.082 4.431 1.00 94.88 228 ALA A C 1
ATOM 1905 O O . ALA A 1 228 ? 19.220 -7.093 4.835 1.00 94.88 228 ALA A O 1
ATOM 1906 N N . LEU A 1 229 ? 17.947 -5.309 5.259 1.00 94.88 229 LEU A N 1
ATOM 1907 C CA . LEU A 1 229 ? 17.997 -5.461 6.719 1.00 94.88 229 LEU A CA 1
ATOM 1908 C C . LEU A 1 229 ? 17.504 -6.826 7.204 1.00 94.88 229 LEU A C 1
ATOM 1910 O O . LEU A 1 229 ? 18.187 -7.452 8.008 1.00 94.88 229 LEU A O 1
ATOM 1914 N N . ILE A 1 230 ? 16.354 -7.309 6.720 1.00 92.50 230 ILE A N 1
ATOM 1915 C CA . ILE A 1 230 ? 15.846 -8.630 7.120 1.00 92.50 230 ILE A CA 1
ATOM 1916 C C . ILE A 1 230 ? 16.809 -9.750 6.685 1.00 92.50 230 ILE A C 1
ATOM 1918 O O . ILE A 1 230 ? 17.187 -10.541 7.548 1.00 92.50 230 ILE A O 1
ATOM 1922 N N . PRO A 1 231 ? 17.261 -9.831 5.416 1.00 90.94 231 PRO A N 1
ATOM 1923 C CA . PRO A 1 231 ? 18.272 -10.812 5.017 1.00 90.94 231 PRO A CA 1
ATOM 1924 C C . PRO A 1 231 ? 19.576 -10.736 5.820 1.00 90.94 231 PRO A C 1
ATOM 1926 O O . PRO A 1 231 ? 20.133 -11.777 6.166 1.00 90.94 231 PRO A O 1
ATOM 1929 N N . LEU A 1 232 ? 20.042 -9.534 6.179 1.00 91.25 232 LEU A N 1
ATOM 1930 C CA . LEU A 1 232 ? 21.263 -9.357 6.974 1.00 91.25 232 LEU A CA 1
ATOM 1931 C C . LEU A 1 232 ? 21.182 -10.034 8.353 1.00 91.25 232 LEU A C 1
ATOM 1933 O O . LEU A 1 232 ? 22.208 -10.488 8.860 1.00 91.25 232 LEU A O 1
ATOM 1937 N N . LEU A 1 233 ? 19.984 -10.191 8.933 1.00 89.75 233 LEU A N 1
ATOM 1938 C CA . LEU A 1 233 ? 19.792 -10.928 10.192 1.00 89.75 233 LEU A CA 1
ATOM 1939 C C . LEU A 1 233 ? 20.172 -12.414 10.086 1.00 89.75 233 LEU A C 1
ATOM 1941 O O . LEU A 1 233 ? 20.447 -13.045 11.104 1.00 89.75 233 LEU A O 1
ATOM 1945 N N . PHE A 1 234 ? 20.224 -12.971 8.873 1.00 87.62 234 PHE A N 1
ATOM 1946 C CA . PHE A 1 234 ? 20.609 -14.361 8.624 1.00 87.62 234 PHE A CA 1
ATOM 1947 C C . PHE A 1 234 ? 22.107 -14.531 8.328 1.00 87.62 234 PHE A C 1
ATOM 1949 O O . PHE A 1 234 ? 22.569 -15.667 8.208 1.00 87.62 234 PHE A O 1
ATOM 1956 N N . MET A 1 235 ? 22.899 -13.449 8.270 1.00 86.12 235 MET A N 1
ATOM 1957 C CA . MET A 1 235 ? 24.355 -13.556 8.082 1.00 86.12 235 MET A CA 1
ATOM 1958 C C . MET A 1 235 ? 25.042 -14.464 9.115 1.00 86.12 235 MET A C 1
ATOM 1960 O O . MET A 1 235 ? 25.854 -15.290 8.697 1.00 86.12 235 MET A O 1
ATOM 1964 N N . PRO A 1 236 ? 24.726 -14.403 10.429 1.00 84.56 236 PRO A N 1
ATOM 1965 C CA . PRO A 1 236 ? 25.341 -15.300 11.407 1.00 84.56 236 PRO A CA 1
ATOM 1966 C C . PRO A 1 236 ? 25.048 -16.778 11.128 1.00 84.56 236 PRO A C 1
ATOM 1968 O O . PRO A 1 236 ? 25.936 -17.612 11.284 1.00 84.56 236 PRO A O 1
ATOM 1971 N N . VAL A 1 237 ? 23.836 -17.104 10.659 1.00 80.62 237 VAL A N 1
ATOM 1972 C CA . VAL A 1 237 ? 23.468 -18.472 10.253 1.00 80.62 237 VAL A CA 1
ATOM 1973 C C . VAL A 1 237 ? 24.350 -18.919 9.088 1.00 80.62 237 VAL A C 1
ATOM 1975 O O . VAL A 1 237 ? 24.935 -19.998 9.144 1.00 80.62 237 VAL A O 1
ATOM 1978 N N . GLY A 1 238 ? 24.527 -18.051 8.087 1.00 75.94 238 GLY A N 1
ATOM 1979 C CA . GLY A 1 238 ? 25.443 -18.289 6.972 1.00 75.94 238 GLY A CA 1
ATOM 1980 C C . GLY A 1 238 ? 26.875 -18.572 7.439 1.00 75.94 238 GLY A C 1
ATOM 1981 O O . GLY A 1 238 ? 27.448 -19.592 7.065 1.00 75.94 238 GLY A O 1
ATOM 1982 N N . ILE A 1 239 ? 27.425 -17.731 8.319 1.00 80.31 239 ILE A N 1
ATOM 1983 C CA . ILE A 1 239 ? 28.786 -17.884 8.865 1.00 80.31 239 ILE A CA 1
ATOM 1984 C C . ILE A 1 239 ? 28.941 -19.202 9.639 1.00 80.31 239 ILE A C 1
ATOM 1986 O O . ILE A 1 239 ? 29.930 -19.910 9.465 1.00 80.31 239 ILE A O 1
ATOM 1990 N N . VAL A 1 240 ? 27.966 -19.574 10.472 1.00 78.00 240 VAL A N 1
ATOM 1991 C CA . VAL A 1 240 ? 28.017 -20.838 11.225 1.00 78.00 240 VAL A CA 1
ATOM 1992 C C . VAL A 1 240 ? 27.944 -22.042 10.285 1.00 78.00 240 VAL A C 1
ATOM 1994 O O . VAL A 1 240 ? 28.697 -22.996 10.469 1.00 78.00 240 VAL A O 1
ATOM 1997 N N . THR A 1 241 ? 27.095 -22.006 9.252 1.00 72.81 241 THR A N 1
ATOM 1998 C CA . THR A 1 241 ? 27.011 -23.109 8.278 1.00 72.81 241 THR A CA 1
ATOM 1999 C C . THR A 1 241 ? 28.290 -23.280 7.454 1.00 72.81 241 THR A C 1
ATOM 2001 O O . THR A 1 241 ? 28.690 -24.413 7.189 1.00 72.81 241 THR A O 1
ATOM 2004 N N . THR A 1 242 ? 28.980 -22.191 7.097 1.00 73.31 242 THR A N 1
ATOM 2005 C CA . THR A 1 242 ? 30.237 -22.261 6.334 1.00 73.31 242 THR A CA 1
ATOM 2006 C C . THR A 1 242 ? 31.422 -22.685 7.201 1.00 73.31 242 THR A C 1
ATOM 2008 O O . THR A 1 242 ? 32.206 -23.535 6.780 1.00 73.31 242 THR A O 1
ATOM 2011 N N . LEU A 1 243 ? 31.540 -22.163 8.427 1.00 71.25 243 LEU A N 1
ATOM 2012 C CA . LEU A 1 243 ? 32.625 -22.518 9.351 1.00 71.25 243 LEU A CA 1
ATOM 2013 C C . LEU A 1 243 ? 32.439 -23.916 9.964 1.00 71.25 243 LEU A C 1
ATOM 2015 O O . LEU A 1 243 ? 33.399 -24.679 10.067 1.00 71.25 243 LEU A O 1
ATOM 2019 N N . GLY A 1 244 ? 31.205 -24.292 10.309 1.00 59.22 244 GLY A N 1
ATOM 2020 C CA . GLY A 1 244 ? 30.873 -25.617 10.843 1.00 59.22 244 GLY A CA 1
ATOM 2021 C C . GLY A 1 244 ? 31.055 -26.749 9.826 1.00 59.22 244 GLY A C 1
ATOM 2022 O O . GLY A 1 244 ? 31.411 -27.862 10.207 1.00 59.22 244 GLY A O 1
ATOM 2023 N N . GLY A 1 245 ? 30.899 -26.465 8.527 1.00 56.09 245 GLY A N 1
ATOM 2024 C CA . GLY A 1 245 ? 31.185 -27.417 7.447 1.00 56.09 245 GLY A CA 1
ATOM 2025 C C . GLY A 1 245 ? 32.681 -27.643 7.177 1.00 56.09 245 GLY A C 1
ATOM 2026 O O . GLY A 1 245 ? 33.051 -28.667 6.602 1.00 56.09 245 GLY A O 1
ATOM 2027 N N . GLY A 1 246 ? 33.552 -26.720 7.607 1.00 49.53 246 GLY A N 1
ATOM 2028 C CA . GLY A 1 246 ? 35.009 -26.825 7.451 1.00 49.53 246 GLY A CA 1
ATOM 2029 C C . GLY A 1 246 ? 35.703 -27.653 8.539 1.00 49.53 246 GLY A C 1
ATOM 2030 O O . GLY A 1 246 ? 36.750 -28.244 8.285 1.00 49.53 246 GLY A O 1
ATOM 2031 N N . GLY A 1 247 ? 35.108 -27.752 9.732 1.00 46.72 247 GLY A N 1
ATOM 2032 C CA . GLY A 1 247 ? 35.704 -28.442 10.885 1.00 46.72 247 GLY A CA 1
ATOM 2033 C C . GLY A 1 247 ? 35.664 -29.974 10.834 1.00 46.72 247 GLY A C 1
ATOM 2034 O O . GLY A 1 247 ? 36.336 -30.622 11.627 1.00 46.72 247 GLY A O 1
ATOM 2035 N N . CYS A 1 248 ? 34.915 -30.572 9.901 1.00 47.22 248 CYS A N 1
ATOM 2036 C CA . CYS A 1 248 ? 34.704 -32.026 9.838 1.00 47.22 248 CYS A CA 1
ATOM 2037 C C . CYS A 1 248 ? 35.434 -32.719 8.666 1.00 47.22 248 CYS A C 1
ATOM 2039 O O . CYS A 1 248 ? 35.063 -33.821 8.274 1.00 47.22 248 CYS A O 1
ATOM 2041 N N . ARG A 1 249 ? 36.461 -32.087 8.071 1.00 47.72 249 ARG A N 1
ATOM 2042 C CA . ARG A 1 249 ? 37.237 -32.674 6.952 1.00 47.72 249 ARG A CA 1
ATOM 2043 C C . ARG A 1 249 ? 38.669 -33.115 7.279 1.00 47.72 249 ARG A C 1
ATOM 2045 O O . ARG A 1 249 ? 39.307 -33.683 6.403 1.00 47.72 249 ARG A O 1
ATOM 2052 N N . TYR A 1 250 ? 39.162 -32.930 8.506 1.00 48.69 250 TYR A N 1
ATOM 2053 C CA . TYR A 1 250 ? 40.567 -33.228 8.854 1.00 48.69 250 TYR A CA 1
ATOM 2054 C C . TYR A 1 250 ? 40.774 -34.207 10.025 1.00 48.69 250 TYR A C 1
ATOM 2056 O O . TYR A 1 250 ? 41.854 -34.232 10.603 1.00 48.69 250 TYR A O 1
ATOM 2064 N N . GLN A 1 251 ? 39.784 -35.036 10.380 1.00 45.88 251 GLN A N 1
ATOM 2065 C CA . GLN A 1 251 ? 39.939 -36.025 11.469 1.00 45.88 251 GLN A CA 1
ATOM 2066 C C . GLN A 1 251 ? 39.466 -37.449 11.146 1.00 45.88 251 GLN A C 1
ATOM 2068 O O . GLN A 1 251 ? 39.311 -38.277 12.038 1.00 45.88 251 GLN A O 1
ATOM 2073 N N . CYS A 1 252 ? 39.291 -37.781 9.869 1.00 49.47 252 CYS A N 1
ATOM 2074 C CA . CYS A 1 252 ? 39.064 -39.162 9.448 1.00 49.47 252 CYS A CA 1
ATOM 2075 C C . CYS A 1 252 ? 39.956 -39.498 8.258 1.00 49.47 252 CYS A C 1
ATOM 2077 O O . CYS A 1 252 ? 39.430 -39.684 7.177 1.00 49.47 252 CYS A O 1
ATOM 2079 N N . PHE A 1 253 ? 41.278 -39.504 8.439 1.00 47.72 253 PHE A N 1
ATOM 2080 C CA . PHE A 1 253 ? 42.219 -40.385 7.734 1.00 47.72 253 PHE A CA 1
ATOM 2081 C C . PHE A 1 253 ? 43.591 -40.281 8.427 1.00 47.72 253 PHE A C 1
ATOM 2083 O O . PHE A 1 253 ? 44.207 -39.218 8.397 1.00 47.72 253 PHE A O 1
ATOM 2090 N N . ASN A 1 254 ? 44.019 -41.423 8.985 1.00 39.09 254 ASN A N 1
ATOM 2091 C CA . ASN A 1 254 ? 45.269 -41.751 9.696 1.00 39.09 254 ASN A CA 1
ATOM 2092 C C . ASN A 1 254 ? 45.407 -41.296 11.152 1.00 39.09 254 ASN A C 1
ATOM 2094 O O . ASN A 1 254 ? 45.709 -40.111 11.401 1.00 39.09 254 ASN A O 1
#

Secondary structure (DSSP, 8-state):
--TTSTTTS-HHHHHHHHHHHHHHHHHH--HHHHHHHHHHHHHHHHHHHHHHHHTTSSS-HHHHHHHHHHHHIIIIIIIHHHHTTTTTTSTT--GGGSTTTTT-GGGHHHH--SSS-HHHHIIIIIIIIHHHTTSTT-TT-HHHHTHHHHHS---HHHHHHHHHHHHHHHIIIIIHHHHHHHHHHHHHHHTTPPPPP--HHHHH-TTSHHHHHIIIIIIHHHHIIIIIIHHHTTHHHHHHHHHHHHTTSSSS--

pLDDT: mean 90.48, std 11.66, range [39.09, 98.5]

Radius of gyration: 23.83 Å; chains: 1; bounding box: 84×69×56 Å

Sequence (254 aa):
MTQHIYHAIDRDQFAQDMDDIRKEVLSDLNMDDFRHLKKIERWGRICSAIGYGTAWIIPNPVSAFLISQGNVTRWTTIAHHINHRAYDKIEGIPQRYTSKGFAKGNRRFIDWLEWMLPEAWDKEHNDLHHYNLGEEADPDQVEFNTETFRNLNMPQWARYVFLGVMASTWKFTYYAPSTLVELQHSEDKKIGLEPVTYSRADTWNPLHPVGRKLWTHCLIPYASIRFALIPLLFMPVGIVTTLGGGGCRYQCFN

Foldseek 3Di:
DPVPPVVVDPVVVVVVVVVVVVVVVVVPQEVVVVVVLVVLLVQLVVLCCVLLVCVPDPPPPSSVVSNVSSQCSLPVRQLVCQCVQVCVPYPPDDQCSHNNNPLPDPNCVVSPLALARSQLCSQLVVVFCVVQPPHPSRLPPPCNVCVVVVPDPDDPVVVVVVVVVCVVCVRLLPVRLSSLLSVQCVVCVVVPHHRDDDDSVLCCDCVHPNNVCSCPVGDVVSCCVPPPVSVVVCVVVVVCVVVVVVVPPPPPDD